Protein AF-A0AAN8WU87-F1 (afdb_monomer_lite)

Secondary structure (DSSP, 8-state):
--HHHHHH--TT-EEE-SSSS-EEES---PPPHHHHHHS-HHHHHHHHHHHHHHHHHHHHTT-SSBPPHHHHHHHHHHTT-GGGTIIIIIHIIIIIHHHHHHTT-HHHHHHHHHHHHHH-TT--HHHHHHHHHHHHHHHTS---S-THHHHHHHHHHHHHHHHHHT--HHHHHHHHHHHS-TT-----S-SS-HHHHHHHHHHHHHHHHHHT--SSHHHHHHHHHHHHHHHHHHHT--

Structure (mmCIF, N/CA/C/O backbone):
data_AF-A0AAN8WU87-F1
#
_entry.id   AF-A0AAN8WU87-F1
#
loop_
_atom_site.group_PDB
_atom_site.id
_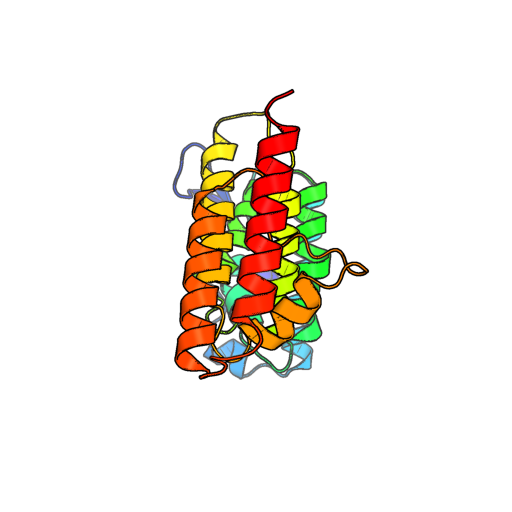atom_site.type_symbol
_atom_site.label_atom_id
_atom_site.label_alt_id
_atom_site.label_comp_id
_atom_site.label_asym_id
_atom_site.label_entity_id
_atom_site.label_seq_id
_atom_site.pdbx_PDB_ins_code
_atom_site.Cartn_x
_atom_site.Cartn_y
_atom_site.Cartn_z
_atom_site.occupancy
_atom_site.B_iso_or_equiv
_atom_site.auth_seq_id
_atom_site.auth_comp_id
_atom_site.auth_asym_id
_atom_site.auth_atom_id
_atom_site.pdbx_PDB_model_num
ATOM 1 N N . MET A 1 1 ? -25.611 -3.335 16.917 1.00 47.22 1 MET A N 1
ATOM 2 C CA . MET A 1 1 ? -24.153 -3.289 16.702 1.00 47.22 1 MET A CA 1
ATOM 3 C C . MET A 1 1 ? -23.919 -3.102 15.224 1.00 47.22 1 MET A C 1
ATOM 5 O O . MET A 1 1 ? -24.322 -3.953 14.440 1.00 47.22 1 MET A O 1
ATOM 9 N N . THR A 1 2 ? -23.388 -1.952 14.837 1.00 65.56 2 THR A N 1
ATOM 10 C CA . THR A 1 2 ? -23.064 -1.669 13.433 1.00 65.56 2 THR A CA 1
ATOM 11 C C . THR A 1 2 ? -21.834 -2.491 13.020 1.00 65.56 2 THR A C 1
ATOM 13 O O . THR A 1 2 ? -20.982 -2.783 13.856 1.00 65.56 2 THR A O 1
ATOM 16 N N . LEU A 1 3 ? -21.716 -2.898 11.747 1.00 70.12 3 LEU A N 1
ATOM 17 C CA . LEU A 1 3 ? -20.565 -3.681 11.245 1.00 70.12 3 LEU A CA 1
ATOM 18 C C . LEU A 1 3 ? -19.215 -3.034 11.613 1.00 70.12 3 LEU A C 1
ATOM 20 O O . LEU A 1 3 ? -18.259 -3.733 11.938 1.00 70.12 3 LEU A O 1
ATOM 24 N N . SER A 1 4 ? -19.168 -1.701 11.647 1.00 70.06 4 SER A N 1
ATOM 25 C CA . SER A 1 4 ? -18.024 -0.902 12.096 1.00 70.06 4 SER A CA 1
ATOM 26 C C . SER A 1 4 ? -17.627 -1.138 13.557 1.00 70.06 4 SER A C 1
ATOM 28 O O . SER A 1 4 ? -16.439 -1.191 13.854 1.00 70.06 4 SER A O 1
ATOM 30 N N . GLU A 1 5 ? -18.581 -1.331 14.468 1.00 72.12 5 GLU A N 1
ATOM 31 C CA . GLU A 1 5 ? -18.287 -1.571 15.890 1.00 72.12 5 GLU A CA 1
ATOM 32 C C . GLU A 1 5 ? -17.657 -2.951 16.116 1.00 72.12 5 GLU A C 1
ATOM 34 O O . GLU A 1 5 ? -16.810 -3.108 16.995 1.00 72.12 5 GLU A O 1
ATOM 39 N N . SER A 1 6 ? -18.018 -3.944 15.292 1.00 72.38 6 SER A N 1
ATOM 40 C CA . SER A 1 6 ? -17.454 -5.298 15.389 1.00 72.38 6 SER A CA 1
ATOM 41 C C . SER A 1 6 ? -15.954 -5.340 15.067 1.00 72.38 6 SER A C 1
ATOM 43 O O . SER A 1 6 ? -15.198 -6.075 15.703 1.00 72.38 6 SER A O 1
ATOM 45 N N . ILE A 1 7 ? -15.503 -4.494 14.136 1.00 77.81 7 ILE A N 1
ATOM 46 C CA . ILE A 1 7 ? -14.107 -4.438 13.679 1.00 77.81 7 ILE A CA 1
ATOM 47 C C . ILE A 1 7 ? -13.246 -3.445 14.464 1.00 77.81 7 ILE A C 1
ATOM 49 O O . ILE A 1 7 ? -12.037 -3.636 14.549 1.00 77.81 7 ILE A O 1
ATOM 53 N N . GLN A 1 8 ? -13.836 -2.398 15.049 1.00 75.56 8 GLN A N 1
ATOM 54 C CA . GLN A 1 8 ? -13.094 -1.379 15.804 1.00 75.56 8 GLN A CA 1
ATOM 55 C C . GLN A 1 8 ? -12.612 -1.895 17.168 1.00 75.56 8 GLN A C 1
ATOM 57 O O . GLN A 1 8 ? -11.561 -1.470 17.643 1.00 75.56 8 GLN A O 1
ATOM 62 N N . GLY A 1 9 ? -13.322 -2.861 17.759 1.00 61.66 9 GLY A N 1
ATOM 63 C CA . GLY A 1 9 ? -13.015 -3.378 19.091 1.00 61.66 9 GLY A CA 1
ATOM 64 C C . GLY A 1 9 ? -13.379 -2.385 20.198 1.00 61.66 9 GLY A C 1
ATOM 65 O O . GLY A 1 9 ? -13.339 -1.170 20.030 1.00 61.66 9 GLY A O 1
ATOM 66 N N . ASN A 1 10 ? -13.768 -2.903 21.361 1.00 61.25 10 ASN A N 1
ATOM 67 C CA . ASN A 1 10 ? -14.074 -2.065 22.518 1.00 61.25 10 ASN A CA 1
ATOM 68 C C . ASN A 1 10 ? -12.762 -1.684 23.226 1.00 61.25 10 ASN A C 1
ATOM 70 O O . ASN A 1 10 ? -11.940 -2.567 23.468 1.00 61.25 10 ASN A O 1
ATOM 74 N N . GLN A 1 11 ? -12.578 -0.414 23.612 1.00 58.44 11 GLN A N 1
ATOM 75 C CA . GLN A 1 11 ? -11.338 0.105 24.234 1.00 58.44 11 GLN A CA 1
ATOM 76 C C . GLN A 1 11 ? -10.901 -0.651 25.506 1.00 58.44 11 GLN A C 1
ATOM 78 O O . GLN A 1 11 ? -9.774 -0.496 25.963 1.00 58.44 11 GLN A O 1
ATOM 83 N N . LYS A 1 12 ? -11.787 -1.471 26.085 1.00 57.41 12 LYS A N 1
ATOM 84 C CA . LYS A 1 12 ? -11.535 -2.279 27.286 1.00 57.41 12 LYS A CA 1
ATOM 85 C C . LYS A 1 12 ? -10.780 -3.586 27.029 1.00 57.41 12 LYS A C 1
ATOM 87 O O . LYS A 1 12 ? -10.240 -4.148 27.973 1.00 57.41 12 LYS A O 1
ATOM 92 N N . LEU A 1 13 ? -10.775 -4.092 25.796 1.00 66.94 13 LEU A N 1
ATOM 93 C CA . LEU A 1 13 ? -10.082 -5.328 25.433 1.00 66.94 13 LEU A CA 1
ATOM 94 C C . LEU A 1 13 ? -8.872 -4.963 24.580 1.00 66.94 13 LEU A C 1
ATOM 96 O O . LEU A 1 13 ? -9.028 -4.360 23.519 1.00 66.94 13 LEU A O 1
ATOM 100 N N . THR A 1 14 ? -7.679 -5.322 25.042 1.00 77.88 14 THR A N 1
ATOM 101 C CA . THR A 1 14 ? -6.428 -5.124 24.308 1.00 77.88 14 THR A CA 1
ATOM 102 C C . THR A 1 14 ? -5.740 -6.460 24.065 1.00 77.88 14 THR A C 1
ATOM 104 O O . THR A 1 14 ? -5.885 -7.401 24.844 1.00 77.88 14 THR A O 1
ATOM 107 N N . VAL A 1 15 ? -5.023 -6.559 22.949 1.00 78.88 15 VAL A N 1
ATOM 108 C CA . VAL A 1 15 ? -4.294 -7.763 22.533 1.00 78.88 15 VAL A CA 1
ATOM 109 C C . VAL A 1 15 ? -2.820 -7.394 22.346 1.00 78.88 15 VAL A C 1
ATOM 111 O O . VAL A 1 15 ? -2.538 -6.363 21.727 1.00 78.88 15 VAL A O 1
ATOM 114 N N . PRO A 1 16 ? -1.875 -8.189 22.879 1.00 79.25 16 PRO A N 1
ATOM 115 C CA . PRO A 1 16 ? -0.452 -7.941 22.684 1.00 79.25 16 PRO A CA 1
ATOM 116 C C . PRO A 1 16 ? -0.051 -8.193 21.226 1.00 79.25 16 PRO A C 1
ATOM 118 O O . PRO A 1 16 ? -0.481 -9.170 20.610 1.00 79.25 16 PRO A O 1
ATOM 121 N N . MET A 1 17 ? 0.787 -7.316 20.677 1.00 76.81 17 MET A N 1
ATOM 122 C CA . MET A 1 17 ? 1.358 -7.443 19.334 1.00 76.81 17 MET A CA 1
ATOM 123 C C . MET A 1 17 ? 2.854 -7.782 19.401 1.00 76.81 17 MET A C 1
ATOM 125 O O . MET A 1 17 ? 3.492 -7.481 20.411 1.00 76.81 17 MET A O 1
ATOM 129 N N . PRO A 1 18 ? 3.433 -8.397 18.347 1.00 71.44 18 PRO A N 1
ATOM 130 C CA . PRO A 1 18 ? 4.864 -8.666 18.275 1.00 71.44 18 PRO A CA 1
ATOM 131 C C . PRO A 1 18 ? 5.699 -7.412 18.563 1.00 71.44 18 PRO A C 1
ATOM 133 O O . PRO A 1 18 ? 5.516 -6.376 17.927 1.00 71.44 18 PRO A O 1
ATOM 136 N N . GLY A 1 19 ? 6.618 -7.517 19.523 1.00 68.00 19 GLY A N 1
ATOM 137 C CA . GLY A 1 19 ? 7.452 -6.408 19.988 1.00 68.00 19 GLY A CA 1
ATOM 138 C C . GLY A 1 19 ? 7.332 -6.167 21.494 1.00 68.00 19 GLY A C 1
ATOM 139 O O . GLY A 1 19 ? 6.578 -6.834 22.199 1.00 68.00 19 GLY A O 1
ATOM 140 N N . ILE A 1 20 ? 8.112 -5.214 22.002 1.00 67.38 20 ILE A N 1
ATOM 141 C CA . ILE A 1 20 ? 8.115 -4.832 23.420 1.00 67.38 20 ILE A CA 1
ATOM 142 C C . ILE A 1 20 ? 7.101 -3.695 23.612 1.00 67.38 20 ILE A C 1
ATOM 144 O O . ILE A 1 20 ? 7.154 -2.703 22.890 1.00 67.38 20 ILE A O 1
ATOM 148 N N . ASN A 1 21 ? 6.196 -3.821 24.590 1.00 68.19 21 ASN A N 1
ATOM 149 C CA . ASN A 1 21 ? 5.197 -2.800 24.956 1.00 68.19 21 ASN A CA 1
ATOM 150 C C . ASN A 1 21 ? 4.246 -2.361 23.818 1.00 68.19 21 ASN A C 1
ATOM 152 O O . ASN A 1 21 ? 3.820 -1.208 23.779 1.00 68.19 21 ASN A O 1
ATOM 156 N N . CYS A 1 22 ? 3.884 -3.265 22.901 1.00 71.38 22 CYS A N 1
ATOM 157 C CA . CYS A 1 22 ? 2.932 -2.985 21.823 1.00 71.38 22 CYS A CA 1
ATOM 158 C C . CYS A 1 22 ? 1.572 -3.641 22.109 1.00 71.38 22 CYS A C 1
ATOM 160 O O . CYS A 1 22 ? 1.460 -4.867 22.130 1.00 71.38 22 CYS A O 1
ATOM 162 N N . MET A 1 23 ? 0.535 -2.827 22.326 1.00 80.12 23 MET A N 1
ATOM 163 C CA . MET A 1 23 ? -0.836 -3.286 22.582 1.00 80.12 23 MET A CA 1
ATOM 164 C C . MET A 1 23 ? -1.776 -2.739 21.506 1.00 80.12 23 MET A C 1
ATOM 166 O O . MET A 1 23 ? -1.751 -1.544 21.211 1.00 80.12 23 MET A O 1
ATOM 170 N N . ALA A 1 24 ? -2.624 -3.599 20.947 1.00 79.38 24 ALA A N 1
ATOM 171 C CA . ALA A 1 24 ? -3.660 -3.239 19.981 1.00 79.38 24 ALA A CA 1
ATOM 172 C C . ALA A 1 24 ? -5.063 -3.376 20.581 1.00 79.38 24 ALA A C 1
ATOM 174 O O . ALA A 1 24 ? -5.258 -4.059 21.587 1.00 79.38 24 ALA A O 1
ATOM 175 N N . LEU A 1 25 ? -6.056 -2.751 19.947 1.00 80.19 25 LEU A N 1
ATOM 176 C CA . LEU A 1 25 ? -7.471 -2.981 20.255 1.00 80.19 25 LEU A CA 1
ATOM 177 C C . LEU A 1 25 ? -7.860 -4.447 19.985 1.00 80.19 25 LEU A C 1
ATOM 179 O O . LEU A 1 25 ? -7.403 -5.064 19.025 1.00 80.19 25 LEU A O 1
ATOM 183 N N . GLY A 1 26 ? -8.719 -5.009 20.834 1.00 77.12 26 GLY A N 1
ATOM 184 C CA . GLY A 1 26 ? -8.892 -6.458 20.949 1.00 77.12 26 GLY A CA 1
ATOM 185 C C . GLY A 1 26 ? -9.723 -7.156 19.873 1.00 77.12 26 GLY A C 1
ATOM 186 O O . GLY A 1 26 ? -9.919 -8.364 19.973 1.00 77.12 26 GLY A O 1
ATOM 187 N N . SER A 1 27 ? -10.225 -6.449 18.855 1.00 81.75 27 SER A N 1
ATOM 188 C CA . SER A 1 27 ? -10.939 -7.119 17.760 1.00 81.75 27 SER A CA 1
ATOM 189 C C . SER A 1 27 ? -9.949 -7.784 16.802 1.00 81.75 27 SER A C 1
ATOM 191 O O . SER A 1 27 ? -9.166 -7.116 16.124 1.00 81.75 27 SER A O 1
ATOM 193 N N . THR A 1 28 ? -9.982 -9.115 16.751 1.00 81.19 28 THR A N 1
ATOM 194 C CA . THR A 1 28 ? -9.067 -9.943 15.947 1.00 81.19 28 THR A CA 1
ATOM 195 C C . THR A 1 28 ? -9.743 -10.637 14.766 1.00 81.19 28 THR A C 1
ATOM 197 O O . THR A 1 28 ? -9.046 -11.101 13.869 1.00 81.19 28 THR A O 1
ATOM 200 N N . ALA A 1 29 ? -11.079 -10.686 14.725 1.00 83.50 29 ALA A N 1
ATOM 201 C CA . ALA A 1 29 ? -11.841 -11.327 13.656 1.00 83.50 29 ALA A CA 1
ATOM 202 C C . ALA A 1 29 ? -12.252 -10.308 12.568 1.00 83.50 29 ALA A C 1
ATOM 204 O O . ALA A 1 29 ? -13.171 -9.519 12.796 1.00 83.50 29 ALA A O 1
ATOM 205 N N . PRO A 1 30 ? -11.597 -10.287 11.389 1.00 87.12 30 PRO A N 1
ATOM 206 C CA . PRO A 1 30 ? -11.984 -9.411 10.280 1.00 87.12 30 PRO A CA 1
ATOM 207 C C . PRO A 1 30 ? -13.284 -9.875 9.608 1.00 87.12 30 PRO A C 1
ATOM 209 O O . PRO A 1 30 ? -13.641 -11.053 9.672 1.00 87.12 30 PRO A O 1
ATOM 212 N N . LEU A 1 31 ? -13.952 -8.975 8.877 1.00 87.38 31 LEU A N 1
ATOM 213 C CA . LEU A 1 31 ? -15.129 -9.339 8.075 1.00 87.38 31 LEU A CA 1
ATOM 214 C C . LEU A 1 31 ? -14.744 -10.341 6.979 1.00 87.38 31 LEU A C 1
ATOM 216 O O . LEU A 1 31 ? -13.733 -10.162 6.294 1.00 87.38 31 LEU A O 1
ATOM 220 N N . SER A 1 32 ? -15.538 -11.402 6.810 1.00 89.00 32 SER A N 1
ATOM 221 C CA . SER A 1 32 ? -15.280 -12.427 5.794 1.00 89.00 32 SER A CA 1
ATOM 222 C C . SER A 1 32 ? -15.396 -11.856 4.379 1.00 89.00 32 SER A C 1
ATOM 224 O O . SER A 1 32 ? -16.194 -10.954 4.128 1.00 89.00 32 SER A O 1
ATOM 226 N N . MET A 1 33 ? -14.638 -12.421 3.433 1.00 87.19 33 MET A N 1
ATOM 227 C CA . MET A 1 33 ? -14.741 -12.039 2.016 1.00 87.19 33 MET A CA 1
ATOM 228 C C . MET A 1 33 ? -16.160 -12.259 1.486 1.00 87.19 33 MET A C 1
ATOM 230 O O . MET A 1 33 ? -16.720 -11.366 0.873 1.00 87.19 33 MET A O 1
ATOM 234 N N . THR A 1 34 ? -16.799 -13.373 1.852 1.00 90.50 34 THR A N 1
ATOM 235 C CA . THR A 1 34 ? -18.190 -13.670 1.473 1.00 90.50 34 THR A CA 1
ATOM 236 C C . THR A 1 34 ? -19.184 -12.601 1.922 1.00 90.50 34 THR A C 1
ATOM 238 O O . THR A 1 34 ? -20.128 -12.294 1.199 1.00 90.50 34 THR A O 1
ATOM 241 N N . LEU A 1 35 ? -18.978 -12.019 3.108 1.00 89.25 35 LEU A N 1
ATOM 242 C CA . LEU A 1 35 ? -19.811 -10.933 3.602 1.00 89.25 35 LEU A CA 1
ATOM 243 C C . LEU A 1 35 ? -19.535 -9.653 2.819 1.00 89.25 35 LEU A C 1
ATOM 245 O O . LEU A 1 35 ? -20.484 -8.996 2.414 1.00 89.25 35 LEU A O 1
ATOM 249 N N . LEU A 1 36 ? -18.261 -9.312 2.600 1.00 88.88 36 LEU A N 1
ATOM 250 C CA . LEU A 1 36 ? -17.875 -8.134 1.824 1.00 88.88 36 LEU A CA 1
ATOM 251 C C . LEU A 1 36 ? -18.402 -8.210 0.384 1.00 88.88 36 LEU A C 1
ATOM 253 O O . LEU A 1 36 ? -18.919 -7.216 -0.113 1.00 88.88 36 LEU A O 1
ATOM 257 N N . ASP A 1 37 ? -18.358 -9.380 -0.248 1.00 89.50 37 ASP A N 1
ATOM 258 C CA . ASP A 1 37 ? -18.868 -9.614 -1.602 1.00 89.50 37 ASP A CA 1
ATOM 259 C C . ASP A 1 37 ? -20.389 -9.443 -1.696 1.00 89.50 37 ASP A C 1
ATOM 261 O O . ASP A 1 37 ? -20.891 -8.953 -2.705 1.00 89.50 37 ASP A O 1
ATOM 265 N N . ALA A 1 38 ? -21.122 -9.777 -0.630 1.00 91.94 38 ALA A N 1
ATOM 266 C CA . ALA A 1 38 ? -22.568 -9.584 -0.556 1.00 91.94 38 ALA A CA 1
ATOM 267 C C . ALA A 1 38 ? -22.984 -8.113 -0.348 1.00 91.94 38 ALA A C 1
ATOM 269 O O . ALA A 1 38 ? -24.161 -7.778 -0.501 1.00 91.94 38 ALA A O 1
ATOM 270 N N . LEU A 1 39 ? -22.051 -7.223 0.017 1.00 90.69 39 LEU A N 1
ATOM 271 C CA . LEU A 1 39 ? -22.348 -5.804 0.205 1.00 90.69 39 LEU A CA 1
ATOM 272 C C . LEU A 1 39 ? -22.469 -5.085 -1.136 1.00 90.69 39 LEU A C 1
ATOM 274 O O . LEU A 1 39 ? -21.673 -5.276 -2.054 1.00 90.69 39 LEU A O 1
ATOM 278 N N . THR A 1 40 ? -23.418 -4.155 -1.212 1.00 92.94 40 THR A N 1
ATOM 279 C CA . THR A 1 40 ? -23.494 -3.237 -2.348 1.00 92.94 40 THR A CA 1
ATOM 280 C C . THR A 1 40 ? -22.308 -2.271 -2.340 1.00 92.94 40 THR A C 1
ATOM 282 O O . THR A 1 40 ? -21.750 -1.940 -1.288 1.00 92.94 40 THR A O 1
ATOM 285 N N . VAL A 1 41 ? -21.960 -1.756 -3.521 1.00 91.81 41 VAL A N 1
ATOM 286 C CA . VAL A 1 41 ? -20.865 -0.790 -3.708 1.00 91.81 41 VAL A CA 1
ATOM 287 C C . VAL A 1 41 ? -20.993 0.406 -2.755 1.00 91.81 41 VAL A C 1
ATOM 289 O O . VAL A 1 41 ? -20.023 0.789 -2.106 1.00 91.81 41 VAL A O 1
ATOM 292 N N . HIS A 1 42 ? -22.200 0.952 -2.583 1.00 88.56 42 HIS A N 1
ATOM 293 C CA . HIS A 1 42 ? -22.442 2.080 -1.677 1.00 88.56 42 HIS A CA 1
ATOM 294 C C . HIS A 1 42 ? -22.158 1.752 -0.208 1.00 88.56 42 HIS A C 1
ATOM 296 O O . HIS A 1 42 ? -21.619 2.591 0.518 1.00 88.56 42 HIS A O 1
ATOM 302 N N . VAL A 1 43 ? -22.474 0.533 0.238 1.00 90.75 43 VAL A N 1
ATOM 303 C CA . VAL A 1 43 ? -22.168 0.105 1.608 1.00 90.75 43 VAL A CA 1
ATOM 304 C C . VAL A 1 43 ? -20.659 -0.064 1.783 1.00 90.75 43 VAL A C 1
ATOM 306 O O . VAL A 1 43 ? -20.121 0.400 2.787 1.00 90.75 43 VAL A O 1
ATOM 309 N N . LYS A 1 44 ? -19.951 -0.623 0.791 1.00 91.38 44 LYS A N 1
ATOM 310 C CA . LYS A 1 44 ? -18.478 -0.697 0.800 1.00 91.38 44 LYS A CA 1
ATOM 311 C C . LYS A 1 44 ? -17.837 0.694 0.857 1.00 91.38 44 LYS A C 1
ATOM 313 O O . LYS A 1 44 ? -16.937 0.917 1.665 1.00 91.38 44 LYS A O 1
ATOM 318 N N . MET A 1 45 ? -18.335 1.648 0.064 1.00 89.88 45 MET A N 1
ATOM 319 C CA . MET A 1 45 ? -17.878 3.046 0.078 1.00 89.88 45 MET A CA 1
ATOM 320 C C . MET A 1 45 ? -18.075 3.694 1.454 1.00 89.88 45 MET A C 1
ATOM 322 O O . MET A 1 45 ? -17.148 4.302 1.992 1.00 89.88 45 MET A O 1
ATOM 326 N N . SER A 1 46 ? -19.261 3.529 2.050 1.00 90.88 46 SER A N 1
ATOM 327 C CA . SER A 1 46 ? -19.554 4.036 3.395 1.00 90.88 46 SER A CA 1
ATOM 328 C C . SER A 1 46 ? -18.649 3.395 4.451 1.00 90.88 46 SER A C 1
ATOM 330 O O . SER A 1 46 ? -18.120 4.086 5.323 1.00 90.88 46 SER A O 1
ATOM 332 N N . LEU A 1 47 ? -18.393 2.088 4.343 1.00 90.69 47 LEU A N 1
ATOM 333 C CA . LEU A 1 47 ? -17.525 1.357 5.261 1.00 90.69 47 LEU A CA 1
ATOM 334 C C . LEU A 1 47 ? -16.066 1.836 5.177 1.00 90.69 47 LEU A C 1
ATOM 336 O O . LEU A 1 47 ? -15.474 2.127 6.216 1.00 90.69 47 LEU A O 1
ATOM 340 N N . ILE A 1 48 ? -15.507 2.004 3.969 1.00 90.81 48 ILE A N 1
ATOM 341 C CA . ILE A 1 48 ? -14.169 2.595 3.771 1.00 90.81 48 ILE A CA 1
ATOM 342 C C . ILE A 1 48 ? -14.090 3.988 4.394 1.00 90.81 48 ILE A C 1
ATOM 344 O O . ILE A 1 48 ? -13.120 4.301 5.090 1.00 90.81 48 ILE A O 1
ATOM 348 N N . HIS A 1 49 ? -15.102 4.825 4.160 1.00 90.31 49 HIS A N 1
ATOM 349 C CA . HIS A 1 49 ? -15.131 6.176 4.702 1.00 90.31 49 HIS A CA 1
ATOM 350 C C . HIS A 1 49 ? -15.134 6.162 6.237 1.00 90.31 49 HIS A C 1
ATOM 352 O O . HIS A 1 49 ? -14.310 6.832 6.857 1.00 90.31 49 HIS A O 1
ATOM 358 N N . ASN A 1 50 ? -15.991 5.342 6.852 1.00 90.06 50 ASN A N 1
ATOM 359 C CA . ASN A 1 50 ? -16.077 5.206 8.307 1.00 90.06 50 ASN A CA 1
ATOM 360 C C . ASN A 1 50 ? -14.766 4.709 8.931 1.00 90.06 50 ASN A C 1
ATOM 362 O O . ASN A 1 50 ? -14.337 5.240 9.957 1.00 90.06 50 ASN A O 1
ATOM 366 N N . ILE A 1 51 ? -14.101 3.730 8.308 1.00 90.56 51 ILE A N 1
ATOM 367 C CA . ILE A 1 51 ? -12.795 3.237 8.767 1.00 90.56 51 ILE A CA 1
ATOM 368 C C . ILE A 1 51 ? -11.737 4.344 8.664 1.00 90.56 51 ILE A C 1
ATOM 370 O O . ILE A 1 51 ? -11.015 4.594 9.626 1.00 90.56 51 ILE A O 1
ATOM 374 N N . THR A 1 52 ? -11.683 5.053 7.535 1.00 89.62 52 THR A N 1
ATOM 375 C CA . THR A 1 52 ? -10.725 6.149 7.305 1.00 89.62 52 THR A CA 1
ATOM 376 C C . THR A 1 52 ? -10.918 7.271 8.330 1.00 89.62 52 THR A C 1
ATOM 378 O O . THR A 1 52 ? -9.950 7.739 8.925 1.00 89.62 52 THR A O 1
ATOM 381 N N . GLN A 1 53 ? -12.167 7.664 8.604 1.00 89.12 53 GLN A N 1
ATOM 382 C CA . GLN A 1 53 ? -12.501 8.651 9.636 1.00 89.12 53 GLN A CA 1
ATOM 383 C C . GLN A 1 53 ? -12.082 8.189 11.035 1.00 89.12 53 GLN A C 1
ATOM 385 O O . GLN A 1 53 ? -11.551 8.983 11.810 1.00 89.12 53 GLN A O 1
ATOM 390 N N . HIS A 1 54 ? -12.286 6.910 11.362 1.00 87.56 54 HIS A N 1
ATOM 391 C CA . HIS A 1 54 ? -11.849 6.345 1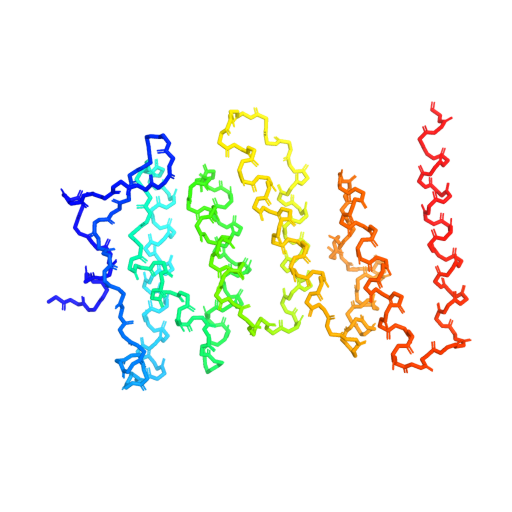2.637 1.00 87.56 54 HIS A CA 1
ATOM 392 C C . HIS A 1 54 ? -10.321 6.385 12.785 1.00 87.56 54 HIS A C 1
ATOM 394 O O . HIS A 1 54 ? -9.823 6.836 13.816 1.00 87.56 54 HIS A O 1
ATOM 400 N N . ILE A 1 55 ? -9.573 5.984 11.749 1.00 88.06 55 ILE A N 1
ATOM 401 C CA . ILE A 1 55 ? -8.101 6.023 11.755 1.00 88.06 55 ILE A CA 1
ATOM 402 C C . ILE A 1 55 ? -7.596 7.461 11.923 1.00 88.06 55 ILE A C 1
ATOM 404 O O . ILE A 1 55 ? -6.738 7.709 12.769 1.00 88.06 55 ILE A O 1
ATOM 408 N N . SER A 1 56 ? -8.163 8.422 11.187 1.00 86.75 56 SER A N 1
ATOM 409 C CA . SER A 1 56 ? -7.799 9.840 11.313 1.00 86.75 56 SER A CA 1
ATOM 410 C C . SER A 1 56 ? -8.079 10.392 12.713 1.00 86.75 56 SER A C 1
ATOM 412 O O . SER A 1 56 ? -7.230 11.070 13.287 1.00 86.75 56 SER A O 1
ATOM 414 N N . LYS A 1 57 ? -9.231 10.062 13.315 1.00 87.12 57 LYS A N 1
ATOM 415 C CA . LYS A 1 57 ? -9.539 10.456 14.701 1.00 87.12 57 LYS A CA 1
ATOM 416 C C . LYS A 1 57 ? -8.538 9.856 15.688 1.00 87.12 57 LYS A C 1
ATOM 418 O O . LYS A 1 57 ? -8.025 10.564 16.550 1.00 87.12 57 LYS A O 1
ATOM 423 N N . GLN A 1 58 ? -8.214 8.572 15.548 1.00 82.94 58 GLN A N 1
ATOM 424 C CA . GLN A 1 58 ? -7.252 7.914 16.433 1.00 82.94 58 GLN A CA 1
ATOM 425 C C . GLN A 1 58 ? -5.835 8.492 16.286 1.00 82.94 58 GLN A C 1
ATOM 427 O O . GLN A 1 58 ? -5.132 8.625 17.288 1.00 82.94 58 GLN A O 1
ATOM 432 N N . ALA A 1 59 ? -5.448 8.914 15.077 1.00 82.75 59 ALA A N 1
ATOM 433 C CA . ALA A 1 59 ? -4.191 9.619 14.839 1.00 82.75 59 ALA A CA 1
ATOM 434 C C . ALA A 1 59 ? -4.137 10.983 15.558 1.00 82.75 59 ALA A C 1
ATOM 436 O O . ALA A 1 59 ? -3.103 11.342 16.117 1.00 82.75 59 ALA A O 1
ATOM 437 N N . GLN A 1 60 ? -5.251 11.720 15.630 1.00 82.06 60 GLN A N 1
ATOM 438 C CA . GLN A 1 60 ? -5.314 13.004 16.345 1.00 82.06 60 GLN A CA 1
ATOM 439 C C . GLN A 1 60 ? -5.208 12.852 17.866 1.00 82.06 60 GLN A C 1
ATOM 441 O O . GLN A 1 60 ? -4.584 13.679 18.529 1.00 82.06 60 GLN A O 1
ATOM 446 N N . HIS A 1 61 ? -5.777 11.783 18.426 1.00 77.25 61 HIS A N 1
ATOM 447 C CA . HIS A 1 61 ? -5.736 11.527 19.868 1.00 77.25 61 HIS A CA 1
ATOM 448 C C . HIS A 1 61 ? -4.360 11.065 20.382 1.00 77.25 61 HIS A C 1
ATOM 450 O O . HIS A 1 61 ? -4.203 10.931 21.594 1.00 77.25 61 HIS A O 1
ATOM 456 N N . LYS A 1 62 ? -3.375 10.820 19.496 1.00 68.38 62 LYS A N 1
ATOM 457 C CA . LYS A 1 62 ? -2.016 10.339 19.832 1.00 68.38 62 LYS A CA 1
ATOM 458 C C . LYS A 1 62 ? -2.019 9.169 20.827 1.00 68.38 62 LYS A C 1
ATOM 460 O O . LYS A 1 62 ? -1.172 9.080 21.713 1.00 68.38 62 LYS A O 1
ATOM 465 N N . SER A 1 63 ? -3.002 8.280 20.698 1.00 67.12 63 SER A N 1
ATOM 466 C CA . SER A 1 63 ? -3.107 7.112 21.566 1.00 67.12 63 SER A CA 1
ATOM 467 C C . SER A 1 63 ? -1.937 6.164 21.303 1.00 67.12 63 SER A C 1
ATOM 469 O O . SER A 1 63 ? -1.646 5.843 20.152 1.00 67.12 63 SER A O 1
ATOM 471 N N . GLY A 1 64 ? -1.287 5.689 22.369 1.00 66.25 64 GLY A N 1
ATOM 472 C CA . GLY A 1 64 ? -0.239 4.666 22.283 1.00 66.25 64 GLY A CA 1
ATOM 473 C C . GLY A 1 64 ? -0.763 3.267 21.934 1.00 66.25 64 GLY A C 1
ATOM 474 O O . GLY A 1 64 ? 0.031 2.351 21.749 1.00 66.25 64 GLY A O 1
ATOM 475 N N . VAL A 1 65 ? -2.088 3.091 21.844 1.00 76.50 65 VAL A N 1
ATOM 476 C CA . VAL A 1 65 ? -2.728 1.815 21.499 1.00 76.50 65 VAL A CA 1
ATOM 477 C C . VAL A 1 65 ? -2.874 1.698 19.982 1.00 76.50 65 VAL A C 1
ATOM 479 O O . VAL A 1 65 ? -3.476 2.561 19.334 1.00 76.50 65 VAL A O 1
ATOM 482 N N . ALA A 1 66 ? -2.349 0.609 19.422 1.00 80.69 66 ALA A N 1
ATOM 483 C CA . ALA A 1 66 ? -2.444 0.293 18.003 1.00 80.69 66 ALA A CA 1
ATOM 484 C C . ALA A 1 66 ? -3.889 -0.038 17.573 1.00 80.69 66 ALA A C 1
ATOM 486 O O . ALA A 1 66 ? -4.751 -0.407 18.378 1.00 80.69 66 ALA A O 1
ATOM 487 N N . LEU A 1 67 ? -4.159 0.102 16.274 1.00 84.81 67 LEU A N 1
ATOM 488 C CA . LEU A 1 67 ? -5.452 -0.232 15.670 1.00 84.81 67 LEU A CA 1
ATOM 489 C C . LEU A 1 67 ? -5.770 -1.726 15.828 1.00 84.81 67 LEU A C 1
ATOM 491 O O . LEU A 1 67 ? -4.868 -2.560 15.873 1.00 84.81 67 LEU A O 1
ATOM 495 N N . ALA A 1 68 ? -7.060 -2.066 15.872 1.00 85.88 68 ALA A N 1
ATOM 496 C CA . ALA A 1 68 ? -7.497 -3.457 15.925 1.00 85.88 68 ALA A CA 1
ATOM 497 C C . ALA A 1 68 ? -7.022 -4.229 14.674 1.00 85.88 68 ALA A C 1
ATOM 499 O O . ALA A 1 68 ? -7.254 -3.753 13.555 1.00 85.88 68 ALA A O 1
ATOM 500 N N . PRO A 1 69 ? -6.434 -5.431 14.816 1.00 83.88 69 PRO A N 1
ATOM 501 C CA . PRO A 1 69 ? -6.034 -6.252 13.672 1.00 83.88 69 PRO A CA 1
ATOM 502 C C . PRO A 1 69 ? -7.194 -6.558 12.713 1.00 83.88 69 PRO A C 1
ATOM 504 O O . PRO A 1 69 ? -7.015 -6.537 11.495 1.00 83.88 69 PRO A O 1
ATOM 507 N N . ALA A 1 70 ? -8.408 -6.761 13.243 1.00 86.12 70 ALA A N 1
ATOM 508 C CA . ALA A 1 70 ? -9.612 -6.961 12.437 1.00 86.12 70 ALA A CA 1
ATOM 509 C C . ALA A 1 70 ? -9.940 -5.758 11.541 1.00 86.12 70 ALA A C 1
ATOM 511 O O . ALA A 1 70 ? -10.341 -5.943 10.390 1.00 86.12 70 ALA A O 1
ATOM 512 N N . LEU A 1 71 ? -9.765 -4.533 12.052 1.00 88.69 71 LEU A N 1
ATOM 513 C CA . LEU A 1 71 ? -9.991 -3.294 11.306 1.00 88.69 71 LEU A CA 1
ATOM 514 C C . LEU A 1 71 ? -9.002 -3.176 10.146 1.00 88.69 71 LEU A C 1
ATOM 516 O O . LEU A 1 71 ? -9.417 -2.939 9.014 1.00 88.69 71 LEU A O 1
ATOM 520 N N . ILE A 1 72 ? -7.712 -3.367 10.436 1.00 88.19 72 ILE A N 1
ATOM 521 C CA . ILE A 1 72 ? -6.617 -3.283 9.461 1.00 88.19 72 ILE A CA 1
ATOM 522 C C . ILE A 1 72 ? -6.833 -4.285 8.322 1.00 88.19 72 ILE A C 1
ATOM 524 O O . ILE A 1 72 ? -6.810 -3.912 7.151 1.00 88.19 72 ILE A O 1
ATOM 528 N N . GLU A 1 73 ? -7.107 -5.544 8.657 1.00 87.31 73 GLU A N 1
ATOM 529 C CA . GLU A 1 73 ? -7.295 -6.611 7.673 1.00 87.31 73 GLU A CA 1
ATOM 530 C C . GLU A 1 73 ? -8.607 -6.440 6.883 1.00 87.31 73 GLU A C 1
ATOM 532 O O . GLU A 1 73 ? -8.635 -6.663 5.674 1.00 87.31 73 GLU A O 1
ATOM 537 N N . THR A 1 74 ? -9.688 -5.966 7.515 1.00 89.69 74 THR A N 1
ATOM 538 C CA . THR A 1 74 ? -10.940 -5.637 6.804 1.00 89.69 74 THR A CA 1
ATOM 539 C C . THR A 1 74 ? -10.738 -4.473 5.834 1.00 89.69 74 THR A C 1
ATOM 541 O O . THR A 1 74 ? -11.213 -4.524 4.700 1.00 89.69 74 THR A O 1
ATOM 544 N N . TYR A 1 75 ? -10.006 -3.436 6.248 1.00 89.81 75 TYR A N 1
ATOM 545 C CA . TYR A 1 75 ? -9.665 -2.310 5.383 1.00 89.81 75 TYR A CA 1
ATOM 546 C C . TYR A 1 75 ? -8.810 -2.761 4.196 1.00 89.81 75 TYR A C 1
ATOM 548 O O . TYR A 1 75 ? -9.110 -2.406 3.060 1.00 89.81 75 TYR A O 1
ATOM 556 N N . ALA A 1 76 ? -7.817 -3.619 4.438 1.00 87.94 76 ALA A N 1
ATOM 557 C CA . ALA A 1 76 ? -6.992 -4.204 3.389 1.00 87.94 76 ALA A CA 1
ATOM 558 C C . ALA A 1 76 ? -7.825 -4.961 2.342 1.00 87.94 76 ALA A C 1
ATOM 560 O O . ALA A 1 76 ? -7.625 -4.757 1.148 1.00 87.94 76 ALA A O 1
ATOM 561 N N . ARG A 1 77 ? -8.800 -5.777 2.771 1.00 88.44 77 ARG A N 1
ATOM 562 C CA . ARG A 1 77 ? -9.724 -6.490 1.866 1.00 88.44 77 ARG A CA 1
ATOM 563 C C . ARG A 1 77 ? -10.586 -5.533 1.051 1.00 88.44 77 ARG A C 1
ATOM 565 O O . ARG A 1 77 ? -10.772 -5.741 -0.142 1.00 88.44 77 ARG A O 1
ATOM 572 N N . LEU A 1 78 ? -11.073 -4.458 1.672 1.00 88.31 78 LEU A N 1
ATOM 573 C CA . LEU A 1 78 ? -11.863 -3.435 0.986 1.00 88.31 78 LEU A CA 1
ATOM 574 C C . LEU A 1 78 ? -11.055 -2.692 -0.088 1.00 88.31 78 LEU A C 1
ATOM 576 O O . LEU A 1 78 ? -11.589 -2.388 -1.149 1.00 88.31 78 LEU A O 1
ATOM 580 N N . LEU A 1 79 ? -9.765 -2.440 0.144 1.00 86.31 79 LEU A N 1
ATOM 581 C CA . LEU A 1 79 ? -8.899 -1.767 -0.830 1.00 86.31 79 LEU A CA 1
ATOM 582 C C . LEU A 1 79 ? -8.664 -2.576 -2.118 1.00 86.31 79 LEU A C 1
ATOM 584 O O . LEU A 1 79 ? -8.188 -2.005 -3.094 1.00 86.31 79 LEU A O 1
ATOM 588 N N . VAL A 1 80 ? -8.999 -3.871 -2.148 1.00 85.56 80 VAL A N 1
ATOM 589 C CA . VAL A 1 80 ? -8.856 -4.730 -3.339 1.00 85.56 80 VAL A CA 1
ATOM 590 C C . VAL A 1 80 ? -9.986 -4.513 -4.354 1.00 85.56 80 VAL A C 1
ATOM 592 O O . VAL A 1 80 ? -9.794 -4.758 -5.544 1.00 85.56 80 VAL A O 1
ATOM 595 N N . TYR A 1 81 ? -11.157 -4.036 -3.923 1.00 87.12 81 TYR A N 1
ATOM 596 C CA . TYR A 1 81 ? -12.298 -3.845 -4.819 1.00 87.12 81 TYR A CA 1
ATOM 597 C C . TYR A 1 81 ? -12.068 -2.646 -5.751 1.00 87.12 81 TYR A C 1
ATOM 599 O O . TYR A 1 81 ? -12.047 -1.489 -5.325 1.00 87.12 81 TYR A O 1
ATOM 607 N N . THR A 1 82 ? -11.945 -2.916 -7.049 1.00 84.25 82 THR A N 1
ATOM 608 C CA . THR A 1 82 ? -11.706 -1.893 -8.084 1.00 84.25 82 THR A CA 1
ATOM 609 C C . THR A 1 82 ? -12.876 -0.918 -8.231 1.00 84.25 82 THR A C 1
ATOM 611 O O . THR A 1 82 ? -12.686 0.263 -8.497 1.00 84.25 82 THR A O 1
ATOM 614 N N . GLU A 1 83 ? -14.099 -1.367 -7.953 1.00 85.44 83 GLU A N 1
ATOM 615 C CA . GLU A 1 83 ? -15.316 -0.541 -7.982 1.00 85.44 83 GLU A CA 1
ATOM 616 C C . GLU A 1 83 ? -15.315 0.628 -6.975 1.00 85.44 83 GLU A C 1
ATOM 618 O O . GLU A 1 83 ? -16.091 1.573 -7.123 1.00 85.44 83 GLU A O 1
ATOM 623 N N . ILE A 1 84 ? -14.434 0.601 -5.967 1.00 87.31 84 ILE A N 1
ATOM 624 C CA . ILE A 1 84 ? -14.266 1.672 -4.970 1.00 87.31 84 ILE A CA 1
ATOM 625 C C . ILE A 1 84 ? -12.859 2.287 -4.981 1.00 87.31 84 ILE A C 1
ATOM 627 O O . ILE A 1 84 ? -12.499 3.014 -4.055 1.00 87.31 84 ILE A O 1
ATOM 631 N N . GLU A 1 85 ? -12.077 2.062 -6.040 1.00 83.81 85 GLU A N 1
ATOM 632 C CA . GLU A 1 85 ? -10.667 2.463 -6.167 1.00 83.81 85 GLU A CA 1
ATOM 633 C C . GLU A 1 85 ? -10.405 3.942 -5.819 1.00 83.81 85 GLU A C 1
ATOM 635 O O . GLU A 1 85 ? -9.476 4.255 -5.067 1.00 83.81 85 GLU A O 1
ATOM 640 N N . SER A 1 86 ? -11.256 4.861 -6.296 1.00 81.62 86 SER A N 1
ATOM 641 C CA . SER A 1 86 ? -11.077 6.303 -6.061 1.00 81.62 86 SER A CA 1
ATOM 642 C C . SER A 1 86 ? -11.256 6.713 -4.590 1.00 81.62 86 SER A C 1
ATOM 644 O O . SER A 1 86 ? -10.626 7.669 -4.134 1.00 81.62 86 SER A O 1
ATOM 646 N N . ILE A 1 87 ? -12.126 6.039 -3.837 1.00 84.88 87 ILE A N 1
ATOM 647 C CA . ILE A 1 87 ? -12.365 6.339 -2.411 1.00 84.88 87 ILE A CA 1
ATOM 648 C C . ILE A 1 87 ? -11.459 5.472 -1.522 1.00 84.88 87 ILE A C 1
ATOM 650 O O . ILE A 1 87 ? -11.117 5.880 -0.417 1.00 84.88 87 ILE A O 1
ATOM 654 N N . GLY A 1 88 ? -11.030 4.310 -2.017 1.00 84.75 88 GLY A N 1
ATOM 655 C CA . GLY A 1 88 ? -10.070 3.424 -1.371 1.00 84.75 88 GLY A CA 1
ATOM 656 C C . GLY A 1 88 ? -8.628 3.876 -1.592 1.00 84.75 88 GLY A C 1
ATOM 657 O O . GLY A 1 88 ? -8.124 4.743 -0.879 1.00 84.75 88 GLY A O 1
ATOM 658 N N . ILE A 1 89 ? -7.955 3.282 -2.582 1.00 83.19 89 ILE A N 1
ATOM 659 C CA . ILE A 1 89 ? -6.502 3.405 -2.793 1.00 83.19 89 ILE A CA 1
ATOM 660 C C . ILE A 1 89 ? -6.074 4.856 -3.033 1.00 83.19 89 ILE A C 1
ATOM 662 O O . ILE A 1 89 ? -5.099 5.312 -2.434 1.00 83.19 89 ILE A O 1
ATOM 666 N N . LYS A 1 90 ? -6.803 5.608 -3.868 1.00 83.38 90 LYS A N 1
ATOM 667 C CA . LYS A 1 90 ? -6.429 6.996 -4.175 1.00 83.38 90 LYS A CA 1
ATOM 668 C C . LYS A 1 90 ? -6.451 7.864 -2.917 1.00 83.38 90 LYS A C 1
ATOM 670 O O . LYS A 1 90 ? -5.454 8.496 -2.595 1.00 83.38 90 LYS A O 1
ATOM 675 N N . THR A 1 91 ? -7.554 7.847 -2.168 1.00 86.12 91 THR A N 1
ATOM 676 C CA . THR A 1 91 ? -7.701 8.647 -0.937 1.00 86.12 91 THR A CA 1
ATOM 677 C C . THR A 1 91 ? -6.742 8.177 0.159 1.00 86.12 91 THR A C 1
ATOM 679 O O . THR A 1 91 ? -6.222 8.992 0.923 1.00 86.12 91 THR A O 1
ATOM 682 N N . PHE A 1 92 ? -6.463 6.877 0.219 1.00 86.62 92 PHE A N 1
ATOM 683 C CA . PHE A 1 92 ? -5.462 6.315 1.114 1.00 86.62 92 PHE A CA 1
ATOM 684 C C . PHE A 1 92 ? -4.066 6.920 0.864 1.00 86.62 92 PHE A C 1
ATOM 686 O O . PHE A 1 92 ? -3.443 7.418 1.803 1.00 86.62 92 PHE A O 1
ATOM 693 N N . ILE A 1 93 ? -3.616 6.962 -0.397 1.00 82.00 93 ILE A N 1
ATOM 694 C CA . ILE A 1 93 ? -2.297 7.494 -0.782 1.00 82.00 93 ILE A CA 1
ATOM 695 C C . ILE A 1 93 ? -2.247 9.021 -0.666 1.00 82.00 93 ILE A C 1
ATOM 697 O O . ILE A 1 93 ? -1.286 9.561 -0.125 1.00 82.00 93 ILE A O 1
ATOM 701 N N . THR A 1 94 ? -3.262 9.733 -1.166 1.00 82.44 94 THR A N 1
ATOM 702 C CA . THR A 1 94 ? -3.206 11.201 -1.261 1.00 82.44 94 THR A CA 1
ATOM 703 C C . THR A 1 94 ? -3.565 11.912 0.036 1.00 82.44 94 THR A C 1
ATOM 705 O O . THR A 1 94 ? -3.066 13.009 0.275 1.00 82.44 94 THR A O 1
ATOM 708 N N . ASN A 1 95 ? -4.434 11.321 0.864 1.00 86.12 95 ASN A N 1
ATOM 709 C CA . ASN A 1 95 ? -5.020 12.013 2.013 1.00 86.12 95 ASN A CA 1
ATOM 710 C C . ASN A 1 95 ? -4.671 11.327 3.335 1.00 86.12 95 ASN A C 1
ATOM 712 O O . ASN A 1 95 ? -4.135 11.983 4.227 1.00 86.12 95 ASN A O 1
ATOM 716 N N . LEU A 1 96 ? -4.964 10.028 3.479 1.00 86.69 96 LEU A N 1
ATOM 717 C CA . LEU A 1 96 ? -4.820 9.347 4.771 1.00 86.69 96 LEU A CA 1
ATOM 718 C C . LEU A 1 96 ? -3.352 9.254 5.194 1.00 86.69 96 LEU A C 1
ATOM 720 O O . LEU A 1 96 ? -3.008 9.648 6.307 1.00 86.69 96 LEU A O 1
ATOM 724 N N . LEU A 1 97 ? -2.484 8.775 4.305 1.00 85.31 97 LEU A N 1
ATOM 725 C CA . LEU A 1 97 ? -1.082 8.556 4.632 1.00 85.31 97 LEU A CA 1
ATOM 726 C C . LEU A 1 97 ? -0.341 9.864 4.990 1.00 85.31 97 LEU A C 1
ATOM 728 O O . LEU A 1 97 ? 0.252 9.911 6.072 1.00 85.31 97 LEU A O 1
ATOM 732 N N . PRO A 1 98 ? -0.433 10.962 4.206 1.00 83.88 98 PRO A N 1
ATOM 733 C CA . PRO A 1 98 ? 0.182 12.230 4.597 1.00 83.88 98 PRO A CA 1
ATOM 734 C C . PRO A 1 98 ? -0.422 12.821 5.878 1.00 83.88 98 PRO A C 1
ATOM 736 O O . PRO A 1 98 ? 0.276 13.497 6.634 1.00 83.88 98 PRO A O 1
ATOM 739 N N . HIS A 1 99 ? -1.710 12.579 6.150 1.00 86.06 99 HIS A N 1
ATOM 740 C CA . HIS A 1 99 ? -2.363 13.050 7.373 1.00 86.06 99 HIS A CA 1
ATOM 741 C C . HIS A 1 99 ? -1.833 12.343 8.629 1.00 86.06 99 HIS A C 1
ATOM 743 O O . HIS A 1 99 ? -1.537 13.001 9.631 1.00 86.06 99 HIS A O 1
ATOM 749 N N . VAL A 1 100 ? -1.664 11.019 8.569 1.00 83.94 100 VAL A N 1
ATOM 750 C CA . VAL A 1 100 ? -1.090 10.236 9.675 1.00 83.94 100 VAL A CA 1
ATOM 751 C C . VAL A 1 100 ? 0.377 10.604 9.888 1.00 83.94 100 VAL A C 1
ATOM 753 O O . VAL A 1 100 ? 0.791 10.784 11.033 1.00 83.94 100 VAL A O 1
ATOM 756 N N . PHE A 1 101 ? 1.135 10.812 8.805 1.00 81.88 101 PHE A N 1
ATOM 757 C CA . PHE A 1 101 ? 2.522 11.274 8.879 1.00 81.88 101 PHE A CA 1
ATOM 758 C C . PHE A 1 101 ? 2.643 12.622 9.611 1.00 81.88 101 PHE A C 1
ATOM 760 O O . PHE A 1 101 ? 3.421 12.742 10.555 1.00 81.88 101 PHE A O 1
ATOM 767 N N . LYS A 1 102 ? 1.797 13.608 9.272 1.00 82.56 102 LYS A N 1
ATOM 768 C CA . LYS A 1 102 ? 1.745 14.915 9.963 1.00 82.56 102 LYS A CA 1
ATOM 769 C C . LYS A 1 102 ? 1.349 14.821 11.439 1.00 82.56 102 LYS A C 1
ATOM 771 O O . LYS A 1 102 ? 1.688 15.703 12.220 1.00 82.56 102 LYS A O 1
ATOM 776 N N . SER A 1 103 ? 0.613 13.781 11.822 1.00 79.44 103 SER A N 1
ATOM 777 C CA . SER A 1 103 ? 0.162 13.582 13.205 1.00 79.44 103 SER A CA 1
ATOM 778 C C . SER A 1 103 ? 1.236 12.948 14.103 1.00 79.44 103 SER A C 1
ATOM 780 O O . SER A 1 103 ? 1.038 12.868 15.315 1.00 79.44 103 SER A O 1
ATOM 782 N N . HIS A 1 104 ? 2.374 12.526 13.529 1.00 75.62 104 HIS A N 1
ATOM 783 C CA . HIS A 1 104 ? 3.490 11.859 14.213 1.00 75.62 104 HIS A CA 1
ATOM 784 C C . HIS A 1 104 ? 3.094 10.582 14.975 1.00 75.62 104 HIS A C 1
ATOM 786 O O . HIS A 1 104 ? 3.685 10.249 16.002 1.00 75.62 104 HIS A O 1
ATOM 792 N N . VAL A 1 105 ? 2.092 9.845 14.479 1.00 77.56 105 VAL A N 1
ATOM 793 C CA . VAL A 1 105 ? 1.687 8.551 15.054 1.00 77.56 105 VAL A CA 1
ATOM 794 C C . VAL A 1 105 ? 2.299 7.409 14.245 1.00 77.56 105 VAL A C 1
ATOM 796 O O . VAL A 1 105 ? 1.701 6.884 13.303 1.00 77.56 105 VAL A O 1
ATOM 799 N N . TRP A 1 106 ? 3.518 7.026 14.621 1.00 78.88 106 TRP A N 1
ATOM 800 C CA . TRP A 1 106 ? 4.351 6.072 13.881 1.00 78.88 106 TRP A CA 1
ATOM 801 C C . TRP A 1 106 ? 3.798 4.644 13.858 1.00 78.88 106 TRP A C 1
ATOM 803 O O . TRP A 1 106 ? 3.936 3.957 12.852 1.00 78.88 106 TRP A O 1
ATOM 813 N N . SER A 1 107 ? 3.129 4.207 14.927 1.00 78.19 107 SER A N 1
ATOM 814 C CA . SER A 1 107 ? 2.528 2.868 15.021 1.00 78.19 107 SER A CA 1
ATOM 815 C C . SER A 1 107 ? 1.404 2.664 14.002 1.00 78.19 107 SER A C 1
ATOM 817 O O . SER A 1 107 ? 1.343 1.634 13.333 1.00 78.19 107 SER A O 1
ATOM 819 N N . ILE A 1 108 ? 0.543 3.673 13.835 1.00 82.19 108 ILE A N 1
ATOM 820 C CA . ILE A 1 108 ? -0.512 3.668 12.818 1.00 82.19 108 ILE A CA 1
ATOM 821 C C . ILE A 1 108 ? 0.118 3.727 11.428 1.00 82.19 108 ILE A C 1
ATOM 823 O O . ILE A 1 108 ? -0.277 2.957 10.560 1.00 82.19 108 ILE A O 1
ATOM 827 N N . LEU A 1 109 ? 1.122 4.586 11.220 1.00 83.81 109 LEU A N 1
ATOM 828 C CA . LEU A 1 109 ? 1.819 4.668 9.937 1.00 83.81 109 LEU A CA 1
ATOM 829 C C . LEU A 1 109 ? 2.432 3.318 9.539 1.00 83.81 109 LEU A C 1
ATOM 831 O O . LEU A 1 109 ? 2.220 2.870 8.417 1.00 83.81 109 LEU A O 1
ATOM 835 N N . HIS A 1 110 ? 3.117 2.645 10.467 1.00 81.50 110 HIS A N 1
ATOM 836 C CA . HIS A 1 110 ? 3.696 1.322 10.245 1.00 81.50 110 HIS A CA 1
ATOM 837 C C . HIS A 1 110 ? 2.633 0.299 9.831 1.00 81.50 110 HIS A C 1
ATOM 839 O O . HIS A 1 110 ? 2.803 -0.388 8.828 1.00 81.50 110 HIS A O 1
ATOM 845 N N . ALA A 1 111 ? 1.498 0.253 10.537 1.00 83.31 111 ALA A N 1
ATOM 846 C CA . ALA A 1 111 ? 0.394 -0.638 10.190 1.00 83.31 111 ALA A CA 1
ATOM 847 C C . ALA A 1 111 ? -0.181 -0.345 8.791 1.00 83.31 111 ALA A C 1
ATOM 849 O O . ALA A 1 111 ? -0.467 -1.269 8.035 1.00 83.31 111 ALA A O 1
ATOM 850 N N . LEU A 1 112 ? -0.326 0.932 8.412 1.00 84.38 112 LEU A N 1
ATOM 851 C CA . LEU A 1 112 ? -0.803 1.305 7.075 1.00 84.38 112 LEU A CA 1
ATOM 852 C C . LEU A 1 112 ? 0.200 0.917 5.980 1.00 84.38 112 LEU A C 1
ATOM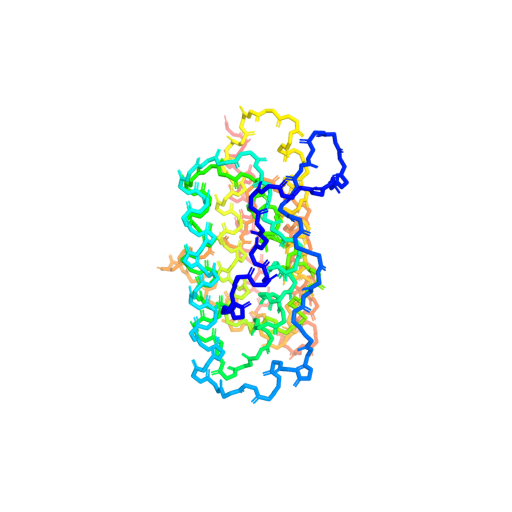 854 O O . LEU A 1 112 ? -0.215 0.451 4.922 1.00 84.38 112 LEU A O 1
ATOM 858 N N . LEU A 1 113 ? 1.502 1.072 6.225 1.00 81.56 113 LEU A N 1
ATOM 859 C CA . LEU A 1 113 ? 2.548 0.649 5.291 1.00 81.56 113 LEU A CA 1
ATOM 860 C C . LEU A 1 113 ? 2.585 -0.881 5.138 1.00 81.56 113 LEU A C 1
ATOM 862 O O . LEU A 1 113 ? 2.688 -1.384 4.018 1.00 81.56 113 LEU A O 1
ATOM 866 N N . GLU A 1 114 ? 2.401 -1.634 6.225 1.00 79.88 114 GLU A N 1
ATOM 867 C CA . GLU A 1 114 ? 2.332 -3.099 6.186 1.00 79.88 114 GLU A CA 1
ATOM 868 C C . GLU A 1 114 ? 1.159 -3.635 5.359 1.00 79.88 114 GLU A C 1
ATOM 870 O O . GLU A 1 114 ? 1.331 -4.646 4.670 1.00 79.88 114 GLU A O 1
ATOM 875 N N . ILE A 1 115 ? -0.003 -2.963 5.378 1.00 79.31 115 ILE A N 1
ATOM 876 C CA . ILE A 1 115 ? -1.148 -3.305 4.511 1.00 7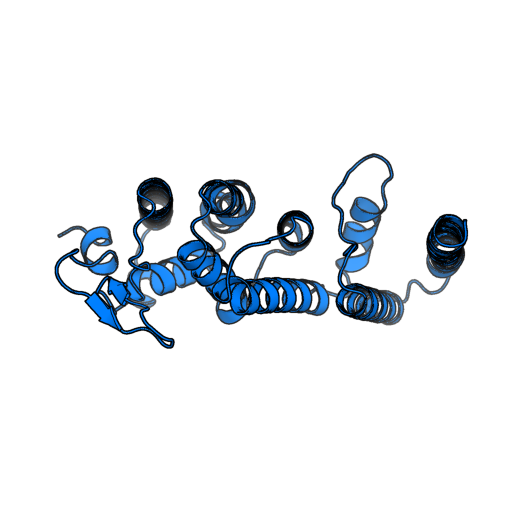9.31 115 ILE A CA 1
ATOM 877 C C . ILE A 1 115 ? -0.715 -3.287 3.042 1.00 79.31 115 ILE A C 1
ATOM 879 O O . ILE A 1 115 ? -1.053 -4.183 2.268 1.00 79.31 115 ILE A O 1
ATOM 883 N N . ILE A 1 116 ? 0.061 -2.281 2.650 1.00 71.44 116 ILE A N 1
ATOM 884 C CA . ILE A 1 116 ? 0.479 -2.093 1.260 1.00 71.44 116 ILE A CA 1
ATOM 885 C C . ILE A 1 116 ? 1.483 -3.159 0.852 1.00 71.44 116 ILE A C 1
ATOM 887 O O . ILE A 1 116 ? 1.357 -3.725 -0.231 1.00 71.44 116 ILE A O 1
ATOM 891 N N . ILE A 1 117 ? 2.437 -3.463 1.738 1.00 70.56 117 ILE A N 1
ATOM 892 C CA . ILE A 1 117 ? 3.385 -4.555 1.545 1.00 70.56 117 ILE A CA 1
ATOM 893 C C . ILE A 1 117 ? 2.591 -5.852 1.339 1.00 70.56 117 ILE A C 1
ATOM 895 O O . ILE A 1 117 ? 2.647 -6.449 0.269 1.00 70.56 117 ILE A O 1
ATOM 899 N N . HIS A 1 118 ? 1.813 -6.287 2.325 1.00 63.94 118 HIS A N 1
ATOM 900 C CA . HIS A 1 118 ? 1.347 -7.674 2.405 1.00 63.94 118 HIS A CA 1
ATOM 901 C C . HIS A 1 118 ? -0.007 -7.968 1.753 1.00 63.94 118 HIS A C 1
ATOM 903 O O . HIS A 1 118 ? -0.393 -9.139 1.694 1.00 63.94 118 HIS A O 1
ATOM 909 N N . ARG A 1 119 ? -0.766 -6.950 1.327 1.00 62.28 119 ARG A N 1
ATOM 910 C CA . ARG A 1 119 ? -2.164 -7.142 0.898 1.00 62.28 119 ARG A CA 1
ATOM 911 C C . ARG A 1 119 ? -2.541 -6.457 -0.412 1.00 62.28 119 ARG A C 1
ATOM 913 O O . ARG A 1 119 ? -3.450 -6.942 -1.079 1.00 62.28 119 ARG A O 1
ATOM 920 N N . ILE A 1 120 ? -1.843 -5.403 -0.843 1.00 61.31 120 ILE A N 1
ATOM 921 C CA . ILE A 1 120 ? -2.142 -4.739 -2.123 1.00 61.31 120 ILE A CA 1
ATOM 922 C C . ILE A 1 120 ? -1.338 -5.401 -3.255 1.00 61.31 120 ILE A C 1
ATOM 924 O O . ILE A 1 120 ? -0.357 -4.861 -3.759 1.00 61.31 120 ILE A O 1
ATOM 928 N N . HIS A 1 121 ? -1.768 -6.593 -3.679 1.00 58.53 121 HIS A N 1
ATOM 929 C CA . HIS A 1 121 ? -1.174 -7.288 -4.833 1.00 58.53 121 HIS A CA 1
ATOM 930 C C . HIS A 1 121 ? -1.460 -6.578 -6.170 1.00 58.53 121 HIS A C 1
ATOM 932 O O . HIS A 1 121 ? -0.662 -6.673 -7.100 1.00 58.53 121 HIS A O 1
ATOM 938 N N . HIS A 1 122 ? -2.557 -5.816 -6.258 1.00 59.75 122 HIS A N 1
ATOM 939 C CA . HIS A 1 122 ? -2.989 -5.118 -7.471 1.00 59.75 122 HIS A CA 1
ATOM 940 C C . HIS A 1 122 ? -3.109 -3.600 -7.236 1.00 59.75 122 HIS A C 1
ATOM 942 O O . HIS A 1 122 ? -4.179 -3.014 -7.367 1.00 59.75 122 HIS A O 1
ATOM 948 N N . SER A 1 123 ? -2.013 -2.937 -6.846 1.00 59.56 123 SER A N 1
ATOM 949 C CA . SER A 1 123 ? -1.986 -1.464 -6.818 1.00 59.56 123 SER A CA 1
ATOM 950 C C . SER A 1 123 ? -1.987 -0.934 -8.261 1.00 59.56 123 SER A C 1
ATOM 952 O O . SER A 1 123 ? -1.048 -1.264 -8.993 1.00 59.56 123 SER A O 1
ATOM 954 N N . PRO A 1 124 ? -2.991 -0.137 -8.679 1.00 62.91 124 PRO A N 1
ATOM 955 C CA . PRO A 1 124 ? -3.043 0.454 -10.011 1.00 62.91 124 PRO A CA 1
ATOM 956 C C . PRO A 1 124 ? -1.771 1.254 -10.298 1.00 62.91 124 PRO A C 1
ATOM 958 O O . PRO A 1 124 ? -1.335 2.078 -9.490 1.00 62.91 124 PRO A O 1
ATOM 961 N N . HIS A 1 125 ? -1.174 1.020 -11.464 1.00 65.81 125 HIS A N 1
ATOM 962 C CA . HIS A 1 125 ? 0.143 1.545 -11.847 1.00 65.81 125 HIS A CA 1
ATOM 963 C C . HIS A 1 125 ? 0.250 3.073 -11.730 1.00 65.81 125 HIS A C 1
ATOM 965 O O . HIS A 1 125 ? 1.298 3.595 -11.355 1.00 65.81 125 HIS A O 1
ATOM 971 N N . GLN A 1 126 ? -0.864 3.776 -11.952 1.00 66.56 126 GLN A N 1
ATOM 972 C CA . GLN A 1 126 ? -0.974 5.234 -11.862 1.00 66.56 126 GLN A CA 1
ATOM 973 C C . GLN A 1 126 ? -0.641 5.788 -10.467 1.00 66.56 126 GLN A C 1
ATOM 975 O O . GLN A 1 126 ? -0.127 6.898 -10.358 1.00 66.56 126 GLN A O 1
ATOM 980 N N . TYR A 1 127 ? -0.885 5.023 -9.399 1.00 71.69 127 TYR A N 1
ATOM 981 C CA . TYR A 1 127 ? -0.673 5.498 -8.030 1.00 71.69 127 TYR A CA 1
ATOM 982 C C . TYR A 1 127 ? 0.673 5.088 -7.433 1.00 71.69 127 TYR A C 1
ATOM 984 O O . TYR A 1 127 ? 1.128 5.720 -6.482 1.00 71.69 127 TYR A O 1
ATOM 992 N N . ARG A 1 128 ? 1.347 4.076 -7.994 1.00 73.50 128 ARG A N 1
ATOM 993 C CA . ARG A 1 128 ? 2.656 3.602 -7.504 1.00 73.50 128 ARG A CA 1
ATOM 994 C C . ARG A 1 128 ? 3.723 4.690 -7.584 1.00 73.50 128 ARG A C 1
ATOM 996 O O . ARG A 1 128 ? 4.468 4.892 -6.636 1.00 73.50 128 ARG A O 1
ATOM 1003 N N . ALA A 1 129 ? 3.711 5.420 -8.692 1.00 71.56 129 ALA A N 1
ATOM 1004 C CA . ALA A 1 129 ? 4.466 6.637 -8.962 1.00 71.56 129 ALA A CA 1
ATOM 1005 C C . ALA A 1 129 ? 4.361 7.683 -7.839 1.00 71.56 129 ALA A C 1
ATOM 1007 O O . ALA A 1 129 ? 5.340 8.073 -7.201 1.00 71.56 129 ALA A O 1
ATOM 1008 N N . GLN A 1 130 ? 3.126 8.115 -7.592 1.00 75.25 130 GLN A N 1
ATOM 1009 C CA . GLN A 1 130 ? 2.785 9.121 -6.596 1.00 75.25 130 GLN A CA 1
ATOM 1010 C C . GLN A 1 130 ? 3.126 8.646 -5.183 1.00 75.25 130 GLN A C 1
ATOM 1012 O O . GLN A 1 130 ? 3.611 9.413 -4.351 1.00 75.25 130 GLN A O 1
ATOM 1017 N N . PHE A 1 131 ? 2.888 7.368 -4.916 1.00 76.38 131 PHE A N 1
ATOM 1018 C CA . PHE A 1 131 ? 3.150 6.771 -3.624 1.00 76.38 131 PHE A CA 1
ATOM 1019 C C . PHE A 1 131 ? 4.651 6.645 -3.345 1.00 76.38 131 PHE A C 1
ATOM 1021 O O . PHE A 1 131 ?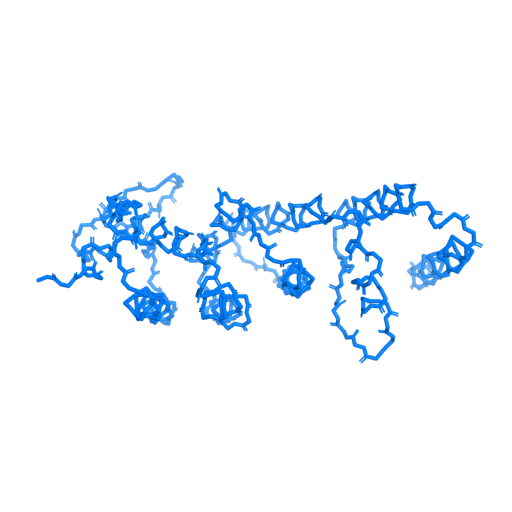 5.086 7.047 -2.272 1.00 76.38 131 PHE A O 1
ATOM 1028 N N . LEU A 1 132 ? 5.454 6.211 -4.322 1.00 76.81 132 LEU A N 1
ATOM 1029 C CA . LEU A 1 132 ? 6.914 6.162 -4.211 1.00 76.81 132 LEU A CA 1
ATOM 1030 C C . LEU A 1 132 ? 7.498 7.553 -3.922 1.00 76.81 132 LEU A C 1
ATOM 1032 O O . LEU A 1 132 ? 8.289 7.707 -2.997 1.00 76.81 132 LEU A O 1
ATOM 1036 N N . SER A 1 133 ? 7.017 8.587 -4.619 1.00 76.75 133 SER A N 1
ATOM 1037 C CA . SER A 1 133 ? 7.408 9.973 -4.328 1.00 76.75 133 SER A CA 1
ATOM 1038 C C . SER A 1 133 ? 7.001 10.420 -2.918 1.00 76.75 133 SER A C 1
ATOM 1040 O O . SER A 1 133 ? 7.773 11.100 -2.243 1.00 76.75 133 SER A O 1
ATOM 1042 N N . THR A 1 134 ? 5.818 10.018 -2.446 1.00 76.69 134 THR A N 1
ATOM 1043 C CA . THR A 1 134 ? 5.363 10.326 -1.081 1.00 76.69 134 THR A CA 1
ATOM 1044 C C . THR A 1 134 ? 6.251 9.635 -0.043 1.00 76.69 134 THR A C 1
ATOM 1046 O O . THR A 1 134 ? 6.621 10.253 0.950 1.00 76.69 134 THR A O 1
ATOM 1049 N N . ILE A 1 135 ? 6.642 8.379 -0.282 1.00 79.44 135 ILE A N 1
ATOM 1050 C CA . ILE A 1 135 ? 7.538 7.613 0.594 1.00 79.44 135 ILE A CA 1
ATOM 1051 C C . ILE A 1 135 ? 8.927 8.247 0.643 1.00 79.44 135 ILE A C 1
ATOM 1053 O O . ILE A 1 135 ? 9.431 8.475 1.737 1.00 79.44 135 ILE A O 1
ATOM 1057 N N . HIS A 1 136 ? 9.516 8.605 -0.500 1.00 77.56 136 HIS A N 1
ATOM 1058 C CA . HIS A 1 136 ? 10.814 9.284 -0.523 1.00 77.56 136 HIS A CA 1
ATOM 1059 C C . HIS A 1 136 ? 10.775 10.635 0.193 1.00 77.56 136 HIS A C 1
ATOM 1061 O O . HIS A 1 136 ? 11.692 10.949 0.944 1.00 77.56 136 HIS A O 1
ATOM 1067 N N . HIS A 1 137 ? 9.693 11.404 0.039 1.00 75.94 137 HIS A N 1
ATOM 1068 C CA . HIS A 1 137 ? 9.535 12.657 0.775 1.00 75.94 137 HIS A CA 1
ATOM 1069 C C . HIS A 1 137 ? 9.436 12.443 2.293 1.00 75.94 137 HIS A C 1
ATOM 1071 O O . HIS A 1 137 ? 9.988 13.229 3.057 1.00 75.94 137 HIS A O 1
ATOM 1077 N N . MET A 1 138 ? 8.759 11.381 2.737 1.00 73.12 138 MET A N 1
ATOM 1078 C CA . MET A 1 138 ? 8.669 11.033 4.160 1.00 73.12 138 MET A CA 1
ATOM 1079 C C . MET A 1 138 ? 9.990 10.488 4.719 1.00 73.12 138 MET A C 1
ATOM 1081 O O . MET A 1 138 ? 10.311 10.773 5.868 1.00 73.12 138 MET A O 1
ATOM 1085 N N . ALA A 1 139 ? 10.745 9.733 3.918 1.00 71.12 139 ALA A N 1
ATOM 1086 C CA . ALA A 1 139 ? 12.032 9.154 4.301 1.00 71.12 139 ALA A CA 1
ATOM 1087 C C . ALA A 1 139 ? 13.152 10.205 4.397 1.00 71.12 139 ALA A C 1
ATOM 1089 O O . ALA A 1 139 ? 14.002 10.092 5.271 1.00 71.12 139 ALA A O 1
ATOM 1090 N N . ALA A 1 140 ? 13.106 11.251 3.563 1.00 65.88 140 ALA A N 1
ATOM 1091 C CA . ALA A 1 140 ? 14.079 12.349 3.566 1.00 65.88 140 ALA A CA 1
ATOM 1092 C C . ALA A 1 140 ? 13.992 13.260 4.808 1.00 65.88 140 ALA A C 1
ATOM 1094 O O . ALA A 1 140 ? 14.853 14.114 5.023 1.00 65.88 140 ALA A O 1
ATOM 1095 N N . VAL A 1 141 ? 12.937 13.138 5.623 1.00 66.56 141 VAL A N 1
ATOM 1096 C CA . VAL A 1 141 ? 12.830 13.876 6.886 1.00 66.56 141 VAL A CA 1
ATOM 1097 C C . VAL A 1 141 ? 13.694 13.163 7.932 1.00 66.56 141 VAL A C 1
ATOM 1099 O O . VAL A 1 141 ? 13.410 12.000 8.227 1.00 66.56 141 VAL A O 1
ATOM 1102 N N . PRO A 1 142 ? 14.693 13.832 8.549 1.00 56.06 142 PRO A N 1
ATOM 1103 C CA . PRO A 1 142 ? 15.522 13.230 9.585 1.00 56.06 142 PRO A CA 1
ATOM 1104 C C . PRO A 1 142 ? 14.656 12.838 10.782 1.00 56.06 142 PRO A C 1
ATOM 1106 O O . PRO A 1 142 ? 14.286 13.657 11.622 1.00 56.06 142 PRO A O 1
ATOM 1109 N N . LEU A 1 143 ? 14.313 11.559 10.839 1.00 57.34 143 LEU A N 1
ATOM 1110 C CA . LEU A 1 143 ? 13.541 10.918 11.892 1.00 57.34 143 LEU A CA 1
ATOM 1111 C C . LEU A 1 143 ? 14.463 10.706 13.107 1.00 57.34 143 LEU A C 1
ATOM 1113 O O . LEU A 1 143 ? 14.887 9.606 13.445 1.00 57.34 143 LEU A O 1
ATOM 1117 N N . ASN A 1 144 ? 14.847 11.814 13.737 1.00 43.41 144 ASN A N 1
ATOM 1118 C CA . ASN A 1 144 ? 15.860 11.900 14.781 1.00 43.41 144 ASN A CA 1
ATOM 1119 C C . ASN A 1 144 ? 15.289 11.672 16.189 1.00 43.41 144 ASN A C 1
ATOM 1121 O O . ASN A 1 144 ? 15.503 12.493 17.076 1.00 43.41 144 ASN A O 1
ATOM 1125 N N . THR A 1 145 ? 14.534 10.598 16.445 1.00 44.41 145 THR A N 1
ATOM 1126 C CA . THR A 1 145 ? 14.158 10.267 17.836 1.00 44.41 145 THR A CA 1
ATOM 1127 C C . THR A 1 145 ? 13.654 8.830 18.022 1.00 44.41 145 THR A C 1
ATOM 1129 O O . THR A 1 145 ? 12.485 8.534 17.817 1.00 44.41 145 THR A O 1
ATOM 1132 N N . VAL A 1 146 ? 14.517 7.974 18.582 1.00 45.28 146 VAL A N 1
ATOM 1133 C CA . VAL A 1 146 ? 14.176 6.706 19.267 1.00 45.28 146 VAL A CA 1
ATOM 1134 C C . VAL A 1 146 ? 14.016 5.456 18.376 1.00 45.28 146 VAL A C 1
ATOM 1136 O O . VAL A 1 146 ? 13.440 5.459 17.296 1.00 45.28 146 VAL A O 1
ATOM 1139 N N . THR A 1 147 ? 14.523 4.340 18.901 1.00 47.69 147 THR A N 1
ATOM 1140 C CA . THR A 1 147 ? 14.617 2.957 18.387 1.00 47.69 147 THR A CA 1
ATOM 1141 C C . THR A 1 147 ? 13.379 2.339 17.709 1.00 47.69 147 THR A C 1
ATOM 1143 O O . THR A 1 147 ? 13.537 1.358 16.986 1.00 47.69 147 THR A O 1
ATOM 1146 N N . GLN A 1 148 ? 12.166 2.892 17.858 1.00 54.00 148 GLN A N 1
ATOM 1147 C CA . GLN A 1 148 ? 10.997 2.502 17.039 1.00 54.00 148 GLN A CA 1
ATOM 1148 C C . GLN A 1 148 ? 11.141 2.907 15.559 1.00 54.00 148 GLN A C 1
ATOM 1150 O O . GLN A 1 148 ? 10.489 2.336 14.685 1.00 54.00 148 GLN A O 1
ATOM 1155 N N . ILE A 1 149 ? 12.014 3.872 15.264 1.00 63.28 149 ILE A N 1
ATOM 1156 C CA . ILE A 1 149 ? 12.221 4.416 13.921 1.00 63.28 149 ILE A CA 1
ATOM 1157 C C . ILE A 1 149 ? 12.973 3.444 13.013 1.00 63.28 149 ILE A C 1
ATOM 1159 O O . ILE A 1 149 ? 12.704 3.435 11.818 1.00 63.28 149 ILE A O 1
ATOM 1163 N N . THR A 1 150 ? 13.841 2.570 13.534 1.00 69.75 150 THR A N 1
ATOM 1164 C CA . THR A 1 150 ? 14.568 1.616 12.679 1.00 69.75 150 THR A CA 1
ATOM 1165 C C . THR A 1 150 ? 13.611 0.647 11.983 1.00 69.75 150 THR A C 1
ATOM 1167 O O . THR A 1 150 ? 13.749 0.399 10.790 1.00 69.75 150 THR A O 1
ATOM 1170 N N . GLN A 1 151 ? 12.590 0.149 12.691 1.00 75.31 151 GLN A N 1
ATOM 1171 C CA . GLN A 1 151 ? 11.557 -0.704 12.088 1.00 75.31 151 GLN A CA 1
ATOM 1172 C C . GLN A 1 151 ? 10.730 0.056 11.047 1.00 75.31 151 GLN A C 1
ATOM 1174 O O . GLN A 1 151 ? 10.451 -0.475 9.976 1.00 75.31 151 GLN A O 1
ATOM 1179 N N . LEU A 1 152 ? 10.393 1.318 11.325 1.00 76.88 152 LEU A N 1
ATOM 1180 C CA . LEU A 1 152 ? 9.670 2.168 10.382 1.00 76.88 152 LEU A CA 1
ATOM 1181 C C . LEU A 1 152 ? 10.495 2.473 9.127 1.00 76.88 152 LEU A C 1
ATOM 1183 O O . LEU A 1 152 ? 9.958 2.387 8.028 1.00 76.88 152 LEU A O 1
ATOM 1187 N N . HIS A 1 153 ? 11.783 2.779 9.278 1.00 77.38 153 HIS A N 1
ATOM 1188 C CA . HIS A 1 153 ? 12.696 3.035 8.168 1.00 77.38 153 HIS A CA 1
ATOM 1189 C C . HIS A 1 153 ? 12.834 1.797 7.276 1.00 77.38 153 HIS A C 1
ATOM 1191 O O . HIS A 1 153 ? 12.638 1.884 6.067 1.00 77.38 153 HIS A O 1
ATOM 1197 N N . LEU A 1 154 ? 13.058 0.621 7.875 1.00 80.88 154 LEU A N 1
ATOM 1198 C CA . LEU A 1 154 ? 13.088 -0.654 7.150 1.00 80.88 154 LEU A CA 1
ATOM 1199 C C . LEU A 1 154 ? 11.752 -0.953 6.456 1.00 80.88 154 LEU A C 1
ATOM 1201 O O . LEU A 1 154 ? 11.730 -1.460 5.336 1.00 80.88 154 LEU A O 1
ATOM 1205 N N . CYS A 1 155 ? 10.628 -0.626 7.098 1.00 81.94 155 CYS A N 1
ATOM 1206 C CA . CYS A 1 155 ? 9.303 -0.776 6.505 1.00 81.94 155 CYS A CA 1
ATOM 1207 C C . CYS A 1 155 ? 9.125 0.155 5.295 1.00 81.94 155 CYS A C 1
ATOM 1209 O O . CYS A 1 155 ? 8.714 -0.305 4.233 1.00 81.94 155 CYS A O 1
ATOM 1211 N N . MET A 1 156 ? 9.499 1.434 5.405 1.00 81.81 156 MET A N 1
ATOM 1212 C CA . MET A 1 156 ? 9.454 2.396 4.296 1.00 81.81 156 MET A CA 1
ATOM 1213 C C . MET A 1 156 ? 10.349 1.973 3.125 1.00 81.81 156 MET A C 1
ATOM 1215 O O . MET A 1 156 ? 9.916 2.035 1.974 1.00 81.81 156 MET A O 1
ATOM 1219 N N . GLU A 1 157 ? 11.560 1.491 3.403 1.00 80.69 157 GLU A N 1
ATOM 1220 C CA . GLU A 1 157 ? 12.487 0.993 2.385 1.00 80.69 157 GLU A CA 1
ATOM 1221 C C . GLU A 1 157 ? 11.959 -0.283 1.708 1.00 80.69 157 GLU A C 1
ATOM 1223 O O . GLU A 1 157 ? 11.962 -0.383 0.483 1.00 80.69 157 GLU A O 1
ATOM 1228 N N . SER A 1 158 ? 11.392 -1.218 2.477 1.00 84.38 158 SER A N 1
ATOM 1229 C CA . SER A 1 158 ? 10.737 -2.426 1.954 1.00 84.38 158 SER A CA 1
ATOM 1230 C C . SER A 1 158 ? 9.511 -2.103 1.089 1.00 84.38 158 SER A C 1
ATOM 1232 O O . SER A 1 158 ? 9.306 -2.721 0.038 1.00 84.38 158 SER A O 1
ATOM 1234 N N . VAL A 1 159 ? 8.716 -1.096 1.480 1.00 83.75 159 VAL A N 1
ATOM 1235 C CA . VAL A 1 159 ? 7.627 -0.559 0.650 1.00 83.75 159 VAL A CA 1
ATOM 1236 C C . VAL A 1 159 ? 8.187 -0.015 -0.660 1.00 83.75 159 VAL A C 1
ATOM 1238 O O . VAL A 1 159 ? 7.718 -0.421 -1.722 1.00 83.75 159 VAL A O 1
ATOM 1241 N N . ALA A 1 160 ? 9.181 0.876 -0.604 1.00 82.62 160 ALA A N 1
ATOM 1242 C CA . ALA A 1 160 ? 9.776 1.481 -1.793 1.00 82.62 160 ALA A CA 1
ATOM 1243 C C . ALA A 1 160 ? 10.330 0.409 -2.743 1.00 82.62 160 ALA A C 1
ATOM 1245 O O . ALA A 1 160 ? 10.004 0.406 -3.931 1.00 82.62 160 ALA A O 1
ATOM 1246 N N . LEU A 1 161 ? 11.059 -0.571 -2.207 1.00 84.00 161 LEU A N 1
ATOM 1247 C CA . LEU A 1 161 ? 11.589 -1.698 -2.964 1.00 84.00 161 LEU A CA 1
ATOM 1248 C C . LEU A 1 161 ? 10.477 -2.506 -3.649 1.00 84.00 161 LEU A C 1
ATOM 1250 O O . LEU A 1 161 ? 10.584 -2.833 -4.833 1.00 84.00 161 LEU A O 1
ATOM 1254 N N . ARG A 1 162 ? 9.378 -2.806 -2.943 1.00 83.50 162 ARG A N 1
ATOM 1255 C CA . ARG A 1 162 ? 8.231 -3.537 -3.510 1.00 83.50 162 ARG A CA 1
ATOM 1256 C C . ARG A 1 162 ? 7.522 -2.743 -4.608 1.00 83.50 162 ARG A C 1
ATOM 1258 O O . ARG A 1 162 ? 7.087 -3.329 -5.597 1.00 83.50 162 ARG A O 1
ATOM 1265 N N . LEU A 1 163 ? 7.423 -1.421 -4.463 1.00 79.50 163 LEU A N 1
ATOM 1266 C CA . LEU A 1 163 ? 6.850 -0.554 -5.495 1.00 79.50 163 LEU A CA 1
ATOM 1267 C C . LEU A 1 163 ? 7.714 -0.523 -6.750 1.00 79.50 163 LEU A C 1
ATOM 1269 O O . LEU A 1 163 ? 7.168 -0.667 -7.840 1.00 79.50 163 LEU A O 1
ATOM 1273 N N . ILE A 1 164 ? 9.034 -0.371 -6.590 1.00 78.38 164 ILE A N 1
ATOM 1274 C CA . ILE A 1 164 ? 9.996 -0.328 -7.696 1.00 78.38 164 ILE A CA 1
ATOM 1275 C C . ILE A 1 164 ? 10.002 -1.670 -8.431 1.00 78.38 164 ILE A C 1
ATOM 1277 O O . ILE A 1 164 ? 9.749 -1.718 -9.632 1.00 78.38 164 ILE A O 1
ATOM 1281 N N . THR A 1 165 ? 10.213 -2.776 -7.713 1.00 81.12 165 THR A N 1
ATOM 1282 C CA . THR A 1 165 ? 10.264 -4.126 -8.309 1.00 81.12 165 THR A CA 1
ATOM 1283 C C . THR A 1 165 ? 8.947 -4.535 -8.970 1.00 81.12 165 THR A C 1
ATOM 1285 O O . THR A 1 165 ? 8.955 -5.267 -9.966 1.00 81.12 165 THR A O 1
ATOM 1288 N N . GLY A 1 166 ? 7.824 -4.026 -8.454 1.00 75.38 166 GLY A N 1
ATOM 1289 C CA . GLY A 1 166 ? 6.491 -4.244 -8.996 1.00 75.38 166 GLY A CA 1
ATOM 1290 C C . GLY A 1 166 ? 6.191 -3.498 -10.299 1.00 75.38 166 GLY A C 1
ATOM 1291 O O . GLY A 1 166 ? 5.195 -3.841 -10.936 1.00 75.38 166 GLY A O 1
ATOM 1292 N N . LEU A 1 167 ? 6.989 -2.505 -10.718 1.00 75.12 167 LEU A N 1
ATOM 1293 C CA . LEU A 1 167 ? 6.743 -1.747 -11.953 1.00 75.12 167 LEU A CA 1
ATOM 1294 C C . LEU A 1 167 ? 6.773 -2.665 -13.189 1.00 75.12 167 LEU A C 1
ATOM 1296 O O . LEU A 1 167 ? 7.775 -3.333 -13.473 1.00 75.12 167 LEU A O 1
ATOM 1300 N N . GLY A 1 168 ? 5.667 -2.689 -13.941 1.00 70.50 168 GLY A N 1
ATOM 1301 C CA . GLY A 1 168 ? 5.537 -3.486 -15.153 1.00 70.50 168 GLY A CA 1
ATOM 1302 C C . GLY A 1 168 ? 6.367 -2.918 -16.303 1.00 70.50 168 GLY A C 1
ATOM 1303 O O . GLY A 1 168 ? 6.458 -1.706 -16.499 1.00 70.50 168 GLY A O 1
ATOM 1304 N N . ASN A 1 169 ? 6.945 -3.795 -17.125 1.00 67.62 169 ASN A N 1
ATOM 1305 C CA . ASN A 1 169 ? 7.889 -3.402 -18.182 1.00 67.62 169 ASN A CA 1
ATOM 1306 C C . ASN A 1 169 ? 7.295 -2.404 -19.203 1.00 67.62 169 ASN A C 1
ATOM 1308 O O . ASN A 1 169 ? 8.006 -1.541 -19.707 1.00 67.62 169 ASN A O 1
ATOM 1312 N N . ARG A 1 170 ? 5.982 -2.473 -19.469 1.00 60.03 170 ARG A N 1
ATOM 1313 C CA . ARG A 1 170 ? 5.269 -1.556 -20.383 1.00 60.03 170 ARG A CA 1
ATOM 1314 C C . ARG A 1 170 ? 4.921 -0.197 -19.769 1.00 60.03 170 ARG A C 1
ATOM 1316 O O . ARG A 1 170 ? 4.649 0.751 -20.499 1.00 60.03 170 ARG A O 1
ATOM 1323 N N . GLU A 1 171 ? 4.917 -0.101 -18.447 1.00 61.59 171 GLU A N 1
ATOM 1324 C CA . GLU A 1 171 ? 4.404 1.053 -17.693 1.00 61.59 171 GLU A CA 1
ATOM 1325 C C . GLU A 1 171 ? 5.516 1.973 -17.216 1.00 61.59 171 GLU A C 1
ATOM 1327 O O . GLU A 1 171 ? 5.288 3.164 -16.998 1.00 61.59 171 GLU A O 1
ATOM 1332 N N . VAL A 1 172 ? 6.723 1.421 -17.089 1.00 61.12 172 VAL A N 1
ATOM 1333 C CA . VAL A 1 172 ? 7.936 2.160 -16.763 1.00 61.12 172 VAL A CA 1
ATOM 1334 C C . VAL A 1 172 ? 8.109 3.306 -17.764 1.00 61.12 172 VAL A C 1
ATOM 1336 O O . VAL A 1 172 ? 8.147 4.454 -17.358 1.00 61.12 172 VAL A O 1
ATOM 1339 N N . MET A 1 173 ? 8.048 3.066 -19.074 1.00 58.38 173 MET A N 1
ATOM 1340 C CA . MET A 1 173 ? 8.293 4.113 -20.084 1.00 58.38 173 MET A CA 1
ATOM 1341 C C . MET A 1 173 ? 7.395 5.372 -20.012 1.00 58.38 173 MET A C 1
ATOM 1343 O O . MET A 1 173 ? 7.949 6.468 -19.941 1.00 58.38 173 MET A O 1
ATOM 1347 N N . PRO A 1 174 ? 6.049 5.281 -20.025 1.00 58.06 174 PRO A N 1
ATOM 1348 C CA . PRO A 1 174 ? 5.189 6.466 -19.924 1.00 58.06 174 PRO A CA 1
ATOM 1349 C C . PRO A 1 174 ? 5.231 7.126 -18.535 1.00 58.06 174 PRO A C 1
ATOM 1351 O O . PRO A 1 174 ? 5.106 8.347 -18.424 1.00 58.06 174 PRO A O 1
ATOM 1354 N N . SER A 1 175 ? 5.451 6.345 -17.474 1.00 56.12 175 SER A N 1
ATOM 1355 C CA . SER A 1 175 ? 5.596 6.894 -16.121 1.00 56.12 175 SER A CA 1
ATOM 1356 C C . SER A 1 175 ? 6.925 7.647 -15.974 1.00 56.12 175 SER A C 1
ATOM 1358 O O . SER A 1 175 ? 6.947 8.733 -15.408 1.00 56.12 175 SER A O 1
ATOM 1360 N N . LEU A 1 176 ? 8.011 7.143 -16.579 1.00 54.84 176 LEU A N 1
ATOM 1361 C CA . LEU A 1 176 ? 9.338 7.773 -16.613 1.00 54.84 176 LEU A CA 1
ATOM 1362 C C . LEU A 1 176 ? 9.348 9.111 -17.340 1.00 54.84 176 LEU A C 1
ATOM 1364 O O . LEU A 1 176 ? 9.975 10.047 -16.855 1.00 54.84 176 LEU A O 1
ATOM 1368 N N . THR A 1 177 ? 8.635 9.238 -18.462 1.00 53.47 177 THR A N 1
ATOM 1369 C CA . THR A 1 177 ? 8.507 10.543 -19.125 1.00 53.47 177 THR A CA 1
ATOM 1370 C C . THR A 1 177 ? 7.873 11.582 -18.204 1.00 53.47 177 THR A C 1
ATOM 1372 O O . THR A 1 177 ? 8.296 12.728 -18.224 1.00 53.47 177 THR A O 1
ATOM 1375 N N . CYS A 1 178 ? 6.936 11.178 -17.339 1.00 50.56 178 CYS A N 1
ATOM 1376 C CA . CYS A 1 178 ? 6.358 12.062 -16.327 1.00 50.56 178 CYS A CA 1
ATOM 1377 C C . CYS A 1 178 ? 7.295 12.288 -15.122 1.00 50.56 178 CYS A C 1
ATOM 1379 O O . CYS A 1 178 ? 7.258 13.356 -14.519 1.00 50.56 178 CYS A O 1
ATOM 1381 N N . PHE A 1 179 ? 8.134 11.308 -14.769 1.00 53.12 179 PHE A N 1
ATOM 1382 C CA . PHE A 1 179 ? 9.099 11.408 -13.664 1.00 53.12 179 PHE A CA 1
ATOM 1383 C C . PHE A 1 179 ? 10.304 12.301 -13.970 1.00 53.12 179 PHE A C 1
ATOM 1385 O O . PHE A 1 179 ? 10.832 12.929 -13.061 1.00 53.12 179 PHE A O 1
ATOM 1392 N N . PHE A 1 180 ? 10.732 12.362 -15.233 1.00 51.47 180 PHE A N 1
ATOM 1393 C CA . PHE A 1 180 ? 11.884 13.154 -15.683 1.00 51.47 180 PHE A CA 1
ATOM 1394 C C . PHE A 1 180 ? 11.494 14.426 -16.449 1.00 51.47 180 PHE A C 1
ATOM 1396 O O . PHE A 1 180 ? 12.369 15.111 -16.994 1.00 51.47 180 PHE A O 1
ATOM 1403 N N . SER A 1 181 ? 10.196 14.744 -16.512 1.00 46.25 181 SER A N 1
ATOM 1404 C CA . SER A 1 181 ? 9.727 16.040 -16.996 1.00 46.25 181 SER A CA 1
ATOM 1405 C C . SER A 1 181 ? 10.190 17.137 -16.027 1.00 46.25 181 SER A C 1
ATOM 1407 O O . SER A 1 181 ? 9.876 17.057 -14.840 1.00 46.25 181 SER A O 1
ATOM 1409 N N . PRO A 1 182 ? 10.891 18.180 -16.509 1.00 43.47 182 PRO A N 1
ATOM 1410 C CA . PRO A 1 182 ? 11.465 19.229 -15.660 1.00 43.47 182 PRO A CA 1
ATOM 1411 C C . PRO A 1 182 ? 10.414 20.050 -14.888 1.00 43.47 182 PRO A C 1
ATOM 1413 O O . PRO A 1 182 ? 10.745 20.660 -13.875 1.00 43.47 182 PRO A O 1
ATOM 1416 N N . ASP A 1 183 ? 9.148 20.020 -15.321 1.00 41.12 183 ASP A N 1
ATOM 1417 C CA . ASP A 1 183 ? 8.069 20.848 -14.766 1.00 41.12 183 ASP A CA 1
ATOM 1418 C C . ASP A 1 183 ? 7.193 20.154 -13.707 1.00 41.12 183 ASP A C 1
ATOM 1420 O O . ASP A 1 183 ? 6.381 20.812 -13.053 1.00 41.12 183 ASP A O 1
ATOM 1424 N N . SER A 1 184 ? 7.341 18.842 -13.476 1.00 40.38 184 SER A N 1
ATOM 1425 C CA . SER A 1 184 ? 6.573 18.131 -12.444 1.00 40.38 184 SER A CA 1
ATOM 1426 C C . SER A 1 184 ? 7.484 17.347 -11.513 1.00 40.38 184 SER A C 1
ATOM 1428 O O . SER A 1 184 ? 8.289 16.541 -11.956 1.00 40.38 184 SER A O 1
ATOM 1430 N N . LYS A 1 185 ? 7.308 17.575 -10.207 1.00 47.44 185 LYS A N 1
ATOM 1431 C CA . LYS A 1 185 ? 8.147 17.105 -9.097 1.00 47.44 185 LYS A CA 1
ATOM 1432 C C . LYS A 1 185 ? 7.707 15.766 -8.450 1.00 47.44 185 LYS A C 1
ATOM 1434 O O . LYS A 1 185 ? 7.513 15.765 -7.234 1.00 47.44 185 LYS A O 1
ATOM 1439 N N . PRO A 1 186 ? 7.505 14.613 -9.116 1.00 52.50 186 PRO A N 1
ATOM 1440 C CA . PRO A 1 186 ? 7.608 13.357 -8.385 1.00 52.50 186 PRO A CA 1
ATOM 1441 C C . PRO A 1 186 ? 9.097 13.051 -8.208 1.00 52.50 186 PRO A C 1
ATOM 1443 O O . PRO A 1 186 ? 9.754 12.597 -9.141 1.00 52.50 186 PRO A O 1
ATOM 1446 N N . ASN A 1 187 ? 9.646 13.320 -7.020 1.00 61.75 187 ASN A N 1
ATOM 1447 C CA . ASN A 1 187 ? 11.010 12.904 -6.691 1.00 61.75 187 ASN A CA 1
ATOM 1448 C C . ASN A 1 187 ? 11.019 11.377 -6.504 1.00 61.75 187 ASN A C 1
ATOM 1450 O O . ASN A 1 187 ? 10.733 10.872 -5.419 1.00 61.75 187 ASN A O 1
ATOM 1454 N N . VAL A 1 188 ? 11.212 10.648 -7.604 1.00 63.03 188 VAL A N 1
ATOM 1455 C CA . VAL A 1 188 ? 11.287 9.175 -7.638 1.00 63.03 188 VAL A CA 1
ATOM 1456 C C . VAL A 1 188 ? 12.678 8.671 -7.259 1.00 63.03 188 VAL A C 1
ATOM 1458 O O . VAL A 1 188 ? 12.851 7.495 -6.962 1.00 63.03 188 VAL A O 1
ATOM 1461 N N . ILE A 1 189 ? 13.666 9.562 -7.263 1.00 66.69 189 ILE A N 1
ATOM 1462 C CA . ILE A 1 189 ? 15.036 9.253 -6.884 1.00 66.69 189 ILE A CA 1
ATOM 1463 C C . ILE A 1 189 ? 15.146 9.410 -5.369 1.00 66.69 189 ILE A C 1
ATOM 1465 O O . ILE A 1 189 ? 14.762 10.438 -4.805 1.00 66.69 189 ILE A O 1
ATOM 1469 N N . SER A 1 190 ? 15.666 8.381 -4.705 1.00 65.88 190 SER A N 1
ATOM 1470 C CA . SER A 1 190 ? 15.990 8.471 -3.287 1.00 65.88 190 SER A CA 1
ATOM 1471 C C . SER A 1 190 ? 17.264 9.295 -3.116 1.00 65.88 190 SER A C 1
ATOM 1473 O O . SER A 1 190 ? 18.254 9.045 -3.800 1.00 65.88 190 SER A O 1
ATOM 1475 N N . THR A 1 191 ? 17.260 10.266 -2.204 1.00 67.50 191 THR A N 1
ATOM 1476 C CA . THR A 1 191 ? 18.464 11.041 -1.861 1.00 67.50 191 THR A CA 1
ATOM 1477 C C . THR A 1 191 ? 19.393 10.295 -0.908 1.00 67.50 191 THR A C 1
ATOM 1479 O O . THR A 1 191 ? 20.592 10.546 -0.934 1.00 67.50 191 THR A O 1
ATOM 1482 N N . ASP A 1 192 ? 18.851 9.364 -0.114 1.00 66.38 192 ASP A N 1
ATOM 1483 C CA . ASP A 1 192 ? 19.567 8.747 1.010 1.00 66.38 192 ASP A CA 1
ATOM 1484 C C . ASP A 1 192 ? 19.881 7.255 0.799 1.00 66.38 192 ASP A C 1
ATOM 1486 O O . ASP A 1 192 ? 20.852 6.754 1.362 1.00 66.38 192 ASP A O 1
ATOM 1490 N N . SER A 1 193 ? 19.094 6.526 -0.010 1.00 71.56 193 SER A N 1
ATOM 1491 C CA . SER A 1 193 ? 19.308 5.089 -0.259 1.00 71.56 193 SER A CA 1
ATOM 1492 C C . SER A 1 193 ? 19.814 4.834 -1.679 1.00 71.56 193 SER A C 1
ATOM 1494 O O . SER A 1 193 ? 19.055 4.828 -2.654 1.00 71.56 193 SER A O 1
ATOM 1496 N N . GLU A 1 194 ? 21.121 4.581 -1.788 1.00 74.88 194 GLU A N 1
ATOM 1497 C CA . GLU A 1 194 ? 21.766 4.183 -3.043 1.00 74.88 194 GLU A CA 1
ATOM 1498 C C . GLU A 1 194 ? 21.196 2.856 -3.571 1.00 74.88 194 GLU A C 1
ATOM 1500 O O . GLU A 1 194 ? 20.978 2.709 -4.773 1.00 74.88 194 GLU A O 1
ATOM 1505 N N . GLU A 1 195 ? 20.888 1.905 -2.686 1.00 77.50 195 GLU A N 1
ATOM 1506 C CA . GLU A 1 195 ? 20.405 0.575 -3.073 1.00 77.50 195 GLU A CA 1
ATOM 1507 C C . GLU A 1 195 ? 19.044 0.644 -3.782 1.00 77.50 195 GLU A C 1
ATOM 1509 O O . GLU A 1 195 ? 18.842 0.003 -4.817 1.00 77.50 195 GLU A O 1
ATOM 1514 N N . LEU A 1 196 ? 18.130 1.500 -3.306 1.00 78.44 196 LEU A N 1
ATOM 1515 C CA . LEU A 1 196 ? 16.856 1.747 -3.992 1.00 78.44 196 LEU A CA 1
ATOM 1516 C C . LEU A 1 196 ? 17.073 2.318 -5.398 1.00 78.44 196 LEU A C 1
ATOM 1518 O O . LEU A 1 196 ? 16.405 1.895 -6.346 1.00 78.44 196 LEU A O 1
ATOM 1522 N N . ASN A 1 197 ? 18.038 3.227 -5.553 1.00 80.06 197 ASN A N 1
ATOM 1523 C CA . ASN A 1 197 ? 18.387 3.791 -6.855 1.00 80.06 197 ASN A CA 1
ATOM 1524 C C . ASN A 1 197 ? 18.988 2.723 -7.788 1.00 80.06 197 ASN A C 1
ATOM 1526 O O . ASN A 1 197 ? 18.632 2.673 -8.967 1.00 80.06 197 ASN A O 1
ATOM 1530 N N . ARG A 1 198 ? 19.825 1.808 -7.277 1.00 79.69 198 ARG A N 1
ATOM 1531 C CA . ARG A 1 198 ? 20.379 0.682 -8.057 1.00 79.69 198 ARG A CA 1
ATOM 1532 C C . ARG A 1 198 ? 19.279 -0.255 -8.551 1.00 79.69 198 ARG A C 1
ATOM 1534 O O . ARG A 1 198 ? 19.254 -0.608 -9.732 1.00 79.69 198 ARG A O 1
ATOM 1541 N N . VAL A 1 199 ? 18.324 -0.613 -7.692 1.00 80.69 199 VAL A N 1
ATOM 1542 C CA . VAL A 1 199 ? 17.183 -1.460 -8.079 1.00 80.69 199 VAL A CA 1
ATOM 1543 C C . VAL A 1 199 ? 16.274 -0.756 -9.088 1.00 80.69 199 VAL A C 1
ATOM 1545 O O . VAL A 1 199 ? 15.768 -1.397 -10.016 1.00 80.69 199 VAL A O 1
ATOM 1548 N N . LEU A 1 200 ? 16.092 0.559 -8.956 1.00 76.56 200 LEU A N 1
ATOM 1549 C CA . LEU A 1 200 ? 15.357 1.358 -9.930 1.00 76.56 200 LEU A CA 1
ATOM 1550 C C . LEU A 1 200 ? 16.029 1.298 -11.309 1.00 76.56 200 LEU A C 1
ATOM 1552 O O . LEU A 1 200 ? 15.359 0.968 -12.287 1.00 76.56 200 LEU A O 1
ATOM 1556 N N . VAL A 1 201 ? 17.346 1.517 -11.383 1.00 77.19 201 VAL A N 1
ATOM 1557 C CA . VAL A 1 201 ? 18.124 1.406 -12.630 1.00 77.19 201 VAL A CA 1
ATOM 1558 C C . VAL A 1 201 ? 18.000 0.009 -13.242 1.00 77.19 201 VAL A C 1
ATOM 1560 O O . VAL A 1 201 ? 17.709 -0.114 -14.431 1.00 77.19 201 VAL A O 1
ATOM 1563 N N . LEU A 1 202 ? 18.138 -1.054 -12.444 1.00 80.06 202 LEU A N 1
ATOM 1564 C CA . LEU A 1 202 ? 17.979 -2.435 -12.920 1.00 80.06 202 LEU A CA 1
ATOM 1565 C C . LEU A 1 202 ? 16.565 -2.708 -13.457 1.00 80.06 202 LEU A C 1
ATOM 1567 O O . LEU A 1 202 ? 16.395 -3.370 -14.483 1.00 80.06 202 LEU A O 1
ATOM 1571 N N . THR A 1 203 ? 15.540 -2.166 -12.798 1.00 77.88 203 THR A N 1
ATOM 1572 C CA . THR A 1 203 ? 14.143 -2.285 -13.237 1.00 77.88 203 THR A CA 1
ATOM 1573 C C . THR A 1 203 ? 13.911 -1.544 -14.555 1.00 77.88 203 THR A C 1
ATOM 1575 O O . THR A 1 203 ? 13.219 -2.058 -15.438 1.00 77.88 203 THR A O 1
ATOM 1578 N N . MET A 1 204 ? 14.528 -0.370 -14.731 1.00 73.44 204 MET A N 1
ATOM 1579 C CA . MET A 1 204 ? 14.495 0.370 -15.994 1.00 73.44 204 MET A CA 1
ATOM 1580 C C . MET A 1 204 ? 15.213 -0.389 -17.112 1.00 73.44 204 MET A C 1
ATOM 1582 O O . MET A 1 204 ? 14.643 -0.552 -18.190 1.00 73.44 204 MET A O 1
ATOM 1586 N N . ALA A 1 205 ? 16.413 -0.909 -16.848 1.00 72.75 205 ALA A N 1
ATOM 1587 C CA . ALA A 1 205 ? 17.175 -1.705 -17.807 1.00 72.75 205 ALA A CA 1
ATOM 1588 C C . ALA A 1 205 ? 16.364 -2.920 -18.289 1.00 72.75 205 ALA A C 1
ATOM 1590 O O . ALA A 1 205 ? 16.232 -3.144 -19.494 1.00 72.75 205 ALA A O 1
ATOM 1591 N N . ARG A 1 206 ? 15.715 -3.639 -17.360 1.00 79.31 206 ARG A N 1
ATOM 1592 C CA . ARG A 1 206 ? 14.783 -4.732 -17.683 1.00 79.31 206 ARG A CA 1
ATOM 1593 C C . ARG A 1 206 ? 13.632 -4.257 -18.571 1.00 79.31 206 ARG A C 1
ATOM 1595 O O . ARG A 1 206 ? 13.313 -4.907 -19.563 1.00 79.31 206 ARG A O 1
ATOM 1602 N N . ALA A 1 207 ? 12.990 -3.144 -18.223 1.00 71.38 207 ALA A N 1
ATOM 1603 C CA . ALA A 1 207 ? 11.843 -2.629 -18.964 1.00 71.38 207 ALA A CA 1
ATOM 1604 C C . ALA A 1 207 ? 12.204 -2.206 -20.398 1.00 71.38 207 ALA A C 1
ATOM 1606 O O . ALA A 1 207 ? 11.446 -2.494 -21.329 1.00 71.38 207 ALA A O 1
ATOM 1607 N N . ILE A 1 208 ? 13.365 -1.568 -20.583 1.00 69.12 208 ILE A N 1
ATOM 1608 C CA . ILE A 1 208 ? 13.904 -1.179 -21.894 1.00 69.12 208 ILE A CA 1
ATOM 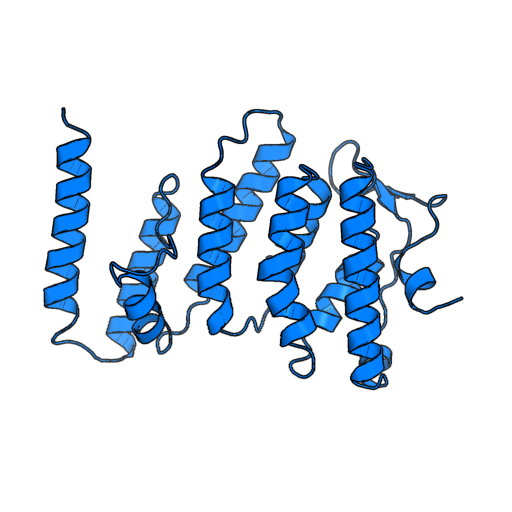1609 C C . ILE A 1 208 ? 14.172 -2.423 -22.741 1.00 69.12 208 ILE A C 1
ATOM 1611 O O . ILE A 1 208 ? 13.663 -2.511 -23.860 1.00 69.12 208 ILE A O 1
ATOM 1615 N N . HIS A 1 209 ? 14.893 -3.396 -22.176 1.00 72.44 209 HIS A N 1
ATOM 1616 C CA . HIS A 1 209 ? 15.241 -4.644 -22.850 1.00 72.44 209 HIS A CA 1
ATOM 1617 C C . HIS A 1 209 ? 13.994 -5.410 -23.317 1.00 72.44 209 HIS A C 1
ATOM 1619 O O . HIS A 1 209 ? 13.879 -5.773 -24.483 1.00 72.44 209 HIS A O 1
ATOM 1625 N N . VAL A 1 210 ? 13.001 -5.584 -22.438 1.00 73.31 210 VAL A N 1
ATOM 1626 C CA . VAL A 1 210 ? 11.776 -6.342 -22.754 1.00 73.31 210 VAL A CA 1
ATOM 1627 C C . VAL A 1 210 ? 10.871 -5.617 -23.759 1.00 73.31 210 VAL A C 1
ATOM 1629 O O . VAL A 1 210 ? 10.167 -6.262 -24.532 1.00 73.31 210 VAL A O 1
ATOM 1632 N N . THR A 1 211 ? 10.858 -4.281 -23.763 1.00 66.94 211 THR A N 1
ATOM 1633 C CA . THR A 1 211 ? 9.977 -3.497 -24.651 1.00 66.94 211 THR A CA 1
ATOM 1634 C C . THR A 1 211 ? 10.593 -3.271 -26.040 1.00 66.94 211 THR A C 1
ATOM 1636 O O . THR A 1 211 ? 9.931 -2.710 -26.912 1.00 66.94 211 THR A O 1
ATOM 1639 N N . GLY A 1 212 ? 11.844 -3.692 -26.271 1.00 58.47 212 GLY A N 1
ATOM 1640 C CA . GLY A 1 212 ? 12.509 -3.608 -27.577 1.00 58.47 212 GLY A CA 1
ATOM 1641 C C . GLY A 1 212 ? 12.717 -2.178 -28.095 1.00 58.47 212 GLY A C 1
ATOM 1642 O O . GLY A 1 212 ? 12.957 -1.978 -29.284 1.00 58.47 212 GLY A O 1
ATOM 1643 N N . LYS A 1 213 ? 12.617 -1.153 -27.232 1.00 54.62 213 LYS A N 1
ATOM 1644 C CA . LYS A 1 213 ? 12.921 0.248 -27.585 1.00 54.62 213 LYS A CA 1
ATOM 1645 C C . LYS A 1 213 ? 14.435 0.473 -27.542 1.00 54.62 213 LYS A C 1
ATOM 1647 O O . LYS A 1 213 ? 14.939 1.244 -26.732 1.00 54.62 213 LYS A O 1
ATOM 1652 N N . GLU A 1 214 ? 15.154 -0.213 -28.416 1.00 50.97 214 GLU A N 1
ATOM 1653 C CA . GLU A 1 214 ? 16.610 -0.355 -28.332 1.00 50.97 214 GLU A CA 1
ATOM 1654 C C . GLU A 1 214 ? 17.416 0.763 -29.026 1.00 50.97 214 GLU A C 1
ATOM 1656 O O . GLU A 1 214 ? 18.628 0.656 -29.101 1.00 50.97 214 GLU A O 1
ATOM 1661 N N . MET A 1 215 ? 16.817 1.863 -29.522 1.00 42.81 215 MET A N 1
ATOM 1662 C CA . MET A 1 215 ? 17.602 2.796 -30.370 1.00 42.81 215 MET A CA 1
ATOM 1663 C C . MET A 1 215 ? 17.469 4.312 -30.182 1.00 42.81 215 MET A C 1
ATOM 1665 O O . MET A 1 215 ? 18.200 5.045 -30.838 1.00 42.81 215 MET A O 1
ATOM 1669 N N . ARG A 1 216 ? 16.609 4.838 -29.303 1.00 44.44 216 ARG A N 1
ATOM 1670 C CA . ARG A 1 216 ? 16.578 6.304 -29.052 1.00 44.44 216 ARG A CA 1
ATOM 1671 C C . ARG A 1 216 ? 16.659 6.707 -27.591 1.00 44.44 216 ARG A C 1
ATOM 1673 O O . ARG A 1 216 ? 17.232 7.739 -27.284 1.00 44.44 216 ARG A O 1
ATOM 1680 N N . ILE A 1 217 ? 16.122 5.884 -26.696 1.00 49.12 217 ILE A N 1
ATOM 1681 C CA . ILE A 1 217 ? 16.060 6.223 -25.273 1.00 49.12 217 ILE A CA 1
ATOM 1682 C C . ILE A 1 217 ? 17.403 5.940 -24.594 1.00 49.12 217 ILE A C 1
ATOM 1684 O O . ILE A 1 217 ? 17.782 6.709 -23.733 1.00 49.12 217 ILE A O 1
ATOM 1688 N N . LEU A 1 218 ? 18.163 4.922 -25.017 1.00 44.75 218 LEU A N 1
ATOM 1689 C CA . LEU A 1 218 ? 19.501 4.643 -24.472 1.00 44.75 218 LEU A CA 1
ATOM 1690 C C . LEU A 1 218 ? 20.496 5.791 -24.696 1.00 44.75 218 LEU A C 1
ATOM 1692 O O . LEU A 1 218 ? 21.223 6.115 -23.770 1.00 44.75 218 LEU A O 1
ATOM 1696 N N . TYR A 1 219 ? 20.478 6.456 -25.856 1.00 45.50 219 TYR A N 1
ATOM 1697 C CA . TYR A 1 219 ? 21.371 7.594 -26.113 1.00 45.50 219 TYR A CA 1
ATOM 1698 C C . TYR A 1 219 ? 21.031 8.813 -25.245 1.00 45.50 219 TYR A C 1
ATOM 1700 O O . TYR A 1 219 ? 21.924 9.383 -24.628 1.00 45.50 219 TYR A O 1
ATOM 1708 N N . ASP A 1 220 ? 19.751 9.178 -25.121 1.00 48.12 220 ASP A N 1
ATOM 1709 C CA . ASP A 1 220 ? 19.350 10.279 -24.231 1.00 48.12 220 ASP A CA 1
ATOM 1710 C C . ASP A 1 220 ? 19.482 9.904 -22.743 1.00 48.12 220 ASP A C 1
ATOM 1712 O O . ASP A 1 220 ? 19.756 10.764 -21.909 1.00 48.12 220 ASP A O 1
ATOM 1716 N N . PHE A 1 221 ? 19.305 8.627 -22.391 1.00 49.81 221 PHE A N 1
ATOM 1717 C CA . PHE A 1 221 ? 19.365 8.135 -21.014 1.00 49.81 221 PHE A CA 1
ATOM 1718 C C . PHE A 1 221 ? 20.802 7.958 -20.524 1.00 49.81 221 PHE A C 1
ATOM 1720 O O . PHE A 1 221 ? 21.095 8.399 -19.421 1.00 49.81 221 PHE A O 1
ATOM 1727 N N . GLU A 1 222 ? 21.717 7.401 -21.324 1.00 47.56 222 GLU A N 1
ATOM 1728 C CA . GLU A 1 222 ? 23.145 7.380 -20.980 1.00 47.56 222 GLU A CA 1
ATOM 1729 C C . GLU A 1 222 ? 23.691 8.798 -20.861 1.00 47.56 222 GLU A C 1
ATOM 1731 O O . GLU A 1 222 ? 24.384 9.087 -19.894 1.00 47.56 222 GLU A O 1
ATOM 1736 N N . ILE A 1 223 ? 23.320 9.713 -21.766 1.00 48.66 223 ILE A N 1
ATOM 1737 C CA . ILE A 1 223 ? 23.769 11.107 -21.688 1.00 48.66 223 ILE A CA 1
ATOM 1738 C C . ILE A 1 223 ? 23.204 11.797 -20.445 1.00 48.66 223 ILE A C 1
ATOM 1740 O O . ILE A 1 223 ? 23.954 12.462 -19.739 1.00 48.66 223 ILE A O 1
ATOM 1744 N N . LYS A 1 224 ? 21.914 11.635 -20.129 1.00 52.25 224 LYS A N 1
ATOM 1745 C CA . LYS A 1 224 ? 21.285 12.349 -19.007 1.00 52.25 224 LYS A CA 1
ATOM 1746 C C . LYS A 1 224 ? 21.621 11.741 -17.645 1.00 52.25 224 LYS A C 1
ATOM 1748 O O . LYS A 1 224 ? 21.893 12.484 -16.713 1.00 52.25 224 LYS A O 1
ATOM 1753 N N . VAL A 1 225 ? 21.700 10.414 -17.538 1.00 50.47 225 VAL A N 1
ATOM 1754 C CA . VAL A 1 225 ? 22.149 9.733 -16.314 1.00 50.47 225 VAL A CA 1
ATOM 1755 C C . VAL A 1 225 ? 23.642 9.951 -16.091 1.00 50.47 225 VAL A C 1
ATOM 1757 O O . VAL A 1 225 ? 24.033 10.245 -14.966 1.00 50.47 225 VAL A O 1
ATOM 1760 N N . ALA A 1 226 ? 24.481 9.895 -17.131 1.00 44.50 226 ALA A N 1
ATOM 1761 C CA . ALA A 1 226 ? 25.888 10.260 -16.984 1.00 44.50 226 ALA A CA 1
ATOM 1762 C C . ALA A 1 226 ? 26.040 11.734 -16.599 1.00 44.50 226 ALA A C 1
ATOM 1764 O O . ALA A 1 226 ? 26.856 12.031 -15.738 1.00 44.50 226 ALA A O 1
ATOM 1765 N N . HIS A 1 227 ? 25.240 12.640 -17.171 1.00 49.16 227 HIS A N 1
ATOM 1766 C CA . HIS A 1 227 ? 25.271 14.064 -16.837 1.00 49.16 227 HIS A CA 1
ATOM 1767 C C . HIS A 1 227 ? 24.803 14.346 -15.402 1.00 49.16 227 HIS A C 1
ATOM 1769 O O . HIS A 1 227 ? 25.462 15.103 -14.698 1.00 49.16 227 HIS A O 1
ATOM 1775 N N . ASP A 1 228 ? 23.726 13.715 -14.933 1.00 49.25 228 ASP A N 1
ATOM 1776 C CA . ASP A 1 228 ? 23.212 13.910 -13.572 1.00 49.25 228 ASP A CA 1
ATOM 1777 C C . ASP A 1 228 ? 24.122 13.252 -12.519 1.00 49.25 228 ASP A C 1
ATOM 1779 O O . ASP A 1 228 ? 24.347 13.828 -11.455 1.00 49.25 228 ASP A O 1
ATOM 1783 N N . ILE A 1 229 ? 24.735 12.103 -12.830 1.00 47.75 229 ILE A N 1
ATOM 1784 C CA . ILE A 1 229 ? 25.752 11.473 -11.971 1.00 47.75 229 ILE A CA 1
ATOM 1785 C C . ILE A 1 229 ? 27.045 12.304 -11.957 1.00 47.75 229 ILE A C 1
ATOM 1787 O O . ILE A 1 229 ? 27.609 12.526 -10.887 1.00 47.75 229 ILE A O 1
ATOM 1791 N N . LEU A 1 230 ? 27.507 12.819 -13.104 1.00 42.25 230 LEU A N 1
ATOM 1792 C CA . LEU A 1 230 ? 28.669 13.716 -13.174 1.00 42.25 230 LEU A CA 1
ATOM 1793 C C . LEU A 1 230 ? 28.417 15.028 -12.433 1.00 42.25 230 LEU A C 1
ATOM 1795 O O . LEU A 1 230 ? 29.311 15.481 -11.722 1.00 42.25 230 LEU A O 1
ATOM 1799 N N . ALA A 1 231 ? 27.224 15.613 -12.550 1.00 47.81 231 ALA A N 1
ATOM 1800 C CA . ALA A 1 231 ? 26.829 16.818 -11.822 1.00 47.81 231 ALA A CA 1
ATOM 1801 C C . ALA A 1 231 ? 26.785 16.573 -10.305 1.00 47.81 231 ALA A C 1
ATOM 1803 O O . ALA A 1 231 ? 27.291 17.383 -9.530 1.00 47.81 231 ALA A O 1
ATOM 1804 N N . TYR A 1 232 ? 26.254 15.427 -9.871 1.00 44.19 232 TYR A N 1
ATOM 1805 C CA . TYR A 1 232 ? 26.220 15.041 -8.459 1.00 44.19 232 TYR A CA 1
ATOM 1806 C C . TYR A 1 232 ? 27.623 14.773 -7.884 1.00 44.19 232 TYR A C 1
ATOM 1808 O O . TYR A 1 232 ? 27.913 15.136 -6.745 1.00 44.19 232 TYR A O 1
ATOM 1816 N N . LEU A 1 233 ? 28.527 14.190 -8.680 1.00 37.91 233 LEU A N 1
ATOM 1817 C CA . LEU A 1 233 ? 29.922 13.952 -8.289 1.00 37.91 233 LEU A CA 1
ATOM 1818 C C . LEU A 1 233 ? 30.777 15.229 -8.295 1.00 37.91 233 LEU A C 1
ATOM 1820 O O . LEU A 1 233 ? 31.690 15.345 -7.483 1.00 37.91 233 LEU A O 1
ATOM 1824 N N . THR A 1 234 ? 30.488 16.200 -9.169 1.00 40.56 234 THR A N 1
ATOM 1825 C CA . THR A 1 234 ? 31.209 17.489 -9.194 1.00 40.56 234 THR A CA 1
ATOM 1826 C C . THR A 1 234 ? 30.771 18.440 -8.082 1.00 40.56 234 THR A C 1
ATOM 1828 O O . THR A 1 234 ? 31.610 19.176 -7.572 1.00 40.56 234 THR A O 1
ATOM 1831 N N . LEU A 1 235 ? 29.508 18.394 -7.648 1.00 44.81 235 LEU A N 1
ATOM 1832 C CA . LEU A 1 235 ? 29.000 19.204 -6.529 1.00 44.81 235 LEU A CA 1
ATOM 1833 C C . LEU A 1 235 ? 29.461 18.722 -5.142 1.00 44.81 235 LEU A C 1
ATOM 1835 O O . LEU A 1 235 ? 29.496 19.525 -4.219 1.00 44.81 235 LEU A O 1
ATOM 1839 N N . ASN A 1 236 ? 29.833 17.448 -4.995 1.00 39.25 236 ASN A N 1
ATOM 1840 C CA . ASN A 1 236 ? 30.303 16.865 -3.727 1.00 39.25 236 ASN A CA 1
ATOM 1841 C C . ASN A 1 236 ? 31.844 16.822 -3.588 1.00 39.25 236 ASN A C 1
ATOM 1843 O O . ASN A 1 236 ? 32.357 16.237 -2.637 1.00 39.25 236 ASN A O 1
ATOM 1847 N N . MET A 1 237 ? 32.585 17.407 -4.538 1.00 38.25 237 MET A N 1
ATOM 1848 C CA . MET A 1 237 ? 34.059 17.468 -4.565 1.00 38.25 237 MET A CA 1
ATOM 1849 C C . MET A 1 237 ? 34.616 18.903 -4.412 1.00 38.25 237 MET A C 1
ATOM 1851 O O . MET A 1 237 ? 35.793 19.138 -4.694 1.00 38.25 237 MET A O 1
ATOM 1855 N N . GLN A 1 238 ? 33.792 19.854 -3.957 1.00 37.44 238 GLN A N 1
ATOM 1856 C CA . GLN A 1 238 ? 34.193 21.182 -3.461 1.00 37.44 238 GLN A CA 1
ATOM 1857 C C . GLN A 1 238 ? 33.813 21.322 -1.988 1.00 37.44 238 GLN A C 1
ATOM 1859 O O . GLN A 1 238 ? 34.569 22.014 -1.270 1.00 37.44 238 GLN A O 1
#

Foldseek 3Di:
DDLLDLQQADPVDWDDDPDDPAIAHHRAAADDPVVVVPDDLVVLLVLLVVLLVVLLVCLQVLDSHATGNNSLVNLLSSCQDPSNVCSRVVCCQPPSQVSSLVSVNLRSNLSSLVSLLPRCPPDPLVCLLSNLLVLLVSLPPPPPDDDVVVSSNVSSVSSLLCSLLPRDLVSCVVSVCQPPDPPDDSCNDRPPDPVSVVSNVVSPVVSCVVVVVPPDCCVVVCVVVVVVVVVVVVVVPD

InterPro domains:
  IPR021629 Mediator complex, subunit Med23 [PF11573] (2-215)
  IPR021629 Mediator complex, subunit Med23 [PTHR12691] (2-215)

Radius of gyration: 20.26 Å; chains: 1; bounding box: 58×35×58 Å

Organism: Halocaridina rubra (NCBI:txid373956)

Sequence (238 aa):
MTLSESIQGNQKLTVPMPGINCMALGSTAPLSMTLLDALTVHVKMSLIHNITQHISKQAQHKSGVALAPALIETYARLLVYTEIESIGIKTFITNLLPHVFKSHVWSILHALLEIIIHRIHHSPHQYRAQFLSTIHHMAAVPLNTVTQITQLHLCMESVALRLITGLGNREVMPSLTCFFSPDSKPNVISTDSEELNRVLVLTMARAIHVTGKEMRILYDFEIKVAHDILAYLTLNMQ

pLDDT: mean 72.08, std 14.78, range [37.44, 92.94]